Protein AF-N6X431-F1 (afdb_monomer)

Mean predicted aligned error: 5.31 Å

pLDDT: mean 86.09, std 9.42, range [54.53, 97.19]

Nearest PDB structures (foldseek):
  8r97-assembly2_I  TM=3.113E-01  e=4.557E+00  Subtercola sp.
  1qja-assembly1_A  TM=3.128E-01  e=7.964E+00  Homo sapiens
  2dg8-assembly1_D  TM=2.237E-01  e=8.343E+00  Streptomyces coelicolor A3(2)

Radius of gyration: 17.11 Å; Cα contacts (8 Å, |Δi|>4): 202; chains: 1; bounding box: 47×26×51 Å

Foldseek 3Di:
DADDLVVLLVLLQVLLVLLVVLVVLLVDDDVRLVVNLVSLVVNLVSLLSLLVNQLVCLVLLCVQPHPVQSVLSNQLSVLVCLLSVQLNVCSNVSHQDFPDVVSLVSLLSNLVSQLSNLVSVCVRQVDVVSVVSNVVSVCLNVVLNVLVVVCVVVVDPPSRVVSSVVSNVCSSVVSSCSSVVSSVVVVSSVD

Secondary structure (DSSP, 8-state):
-PPPHHHHHHHHHHHHHHHHHHHHHHHS-GGGHHHHHHHHHHHHHHHHHHHHHHHHHHHHHHTTT-THHHHHHHHHHHHTHHHHHHHHHHHHHSSPPP--HHHHHHHHHHHHHHHHHHHHHHHHH--HHHHHHHHHHHHHHHHHHHHHHHHHHTT-HHHHHHHHHHHHHHHHHHHHHHHHHHHHHHHHH--

Sequence (191 aa):
MALPPKALDRLAVLTPCTILLSTGLALAAAPLESAVMPTAGLASLCICTLLAHAWRRAPELACQRTGSDVRWVKAHIITHVVPVGFAFAHLSTGTTPAPDPAWIVGFALFFYSGRRTWLALEQAFKRPLYVIFRRGNSAMLITTTTLAVVGQLVDANAISSFVARVLSIYLIIHLALTGLAVARIDRDLGR

Structure (mmCIF, N/CA/C/O backbone):
data_AF-N6X431-F1
#
_entry.id   AF-N6X431-F1
#
loop_
_atom_site.group_PDB
_atom_site.id
_atom_site.type_symbol
_atom_site.label_atom_id
_atom_site.label_alt_id
_atom_site.label_comp_id
_atom_site.label_asym_id
_atom_site.label_entity_id
_atom_site.label_seq_id
_atom_site.pdbx_PDB_ins_code
_atom_site.Cartn_x
_atom_site.Cartn_y
_atom_site.Cartn_z
_atom_site.occupancy
_atom_site.B_iso_or_equiv
_atom_site.auth_seq_id
_atom_site.auth_comp_id
_atom_site.auth_asym_id
_atom_site.auth_atom_id
_atom_site.pdbx_PDB_model_num
ATOM 1 N N . MET A 1 1 ? 2.363 -4.707 21.868 1.00 62.38 1 MET A N 1
ATOM 2 C CA . MET A 1 1 ? 1.689 -3.438 22.208 1.00 62.38 1 MET A CA 1
ATOM 3 C C . MET A 1 1 ? 1.452 -2.636 20.929 1.00 62.38 1 MET A C 1
ATOM 5 O O . MET A 1 1 ? 2.334 -2.642 20.075 1.00 62.38 1 MET A O 1
ATOM 9 N N . ALA A 1 2 ? 0.269 -2.041 20.737 1.00 82.06 2 ALA A N 1
ATOM 10 C CA . ALA A 1 2 ? 0.027 -1.097 19.637 1.00 82.06 2 ALA A CA 1
ATOM 11 C C . ALA A 1 2 ? 0.843 0.197 19.853 1.00 82.06 2 ALA A C 1
ATOM 13 O O . ALA A 1 2 ? 1.270 0.463 20.976 1.00 82.06 2 ALA A O 1
ATOM 14 N N . LEU A 1 3 ? 1.101 0.970 18.791 1.00 85.88 3 LEU A N 1
ATOM 15 C CA . LEU A 1 3 ? 1.788 2.255 18.918 1.00 85.88 3 LEU A CA 1
ATOM 16 C C . LEU A 1 3 ? 0.917 3.229 19.725 1.00 85.88 3 LEU A C 1
ATOM 18 O O . LEU A 1 3 ? -0.296 3.250 19.516 1.00 85.88 3 LEU A O 1
ATOM 22 N N . PRO A 1 4 ? 1.508 4.057 20.603 1.00 88.94 4 PRO A N 1
ATOM 23 C CA . PRO A 1 4 ? 0.769 5.147 21.221 1.00 88.94 4 PRO A CA 1
ATOM 24 C C . PRO A 1 4 ? 0.380 6.194 20.156 1.00 88.94 4 PRO A C 1
ATOM 26 O O . PRO A 1 4 ? 1.145 6.392 19.206 1.00 88.94 4 PRO A O 1
ATOM 29 N N . PRO A 1 5 ? -0.738 6.931 20.325 1.00 86.94 5 PRO A N 1
ATOM 30 C CA . PRO A 1 5 ? -1.27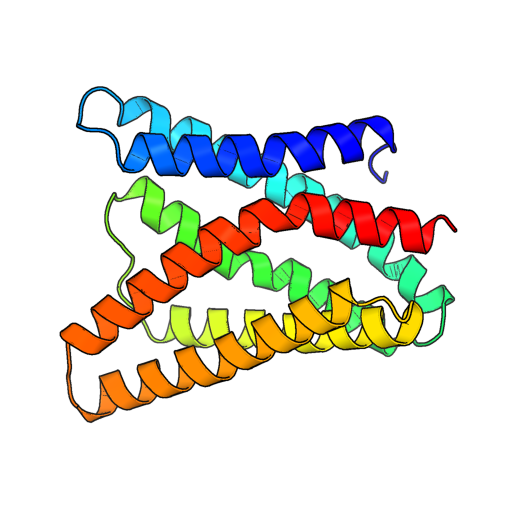5 7.833 19.296 1.00 86.94 5 PRO A CA 1
ATOM 31 C C . PRO A 1 5 ? -0.253 8.840 18.751 1.00 86.94 5 PRO A C 1
ATOM 33 O O . PRO A 1 5 ? -0.061 8.958 17.545 1.00 86.94 5 PRO A O 1
ATOM 36 N N . LYS A 1 6 ? 0.517 9.483 19.641 1.00 88.88 6 LYS A N 1
ATOM 37 C CA . LYS A 1 6 ? 1.566 10.443 19.252 1.00 88.88 6 LYS A CA 1
ATOM 38 C C . LYS A 1 6 ? 2.671 9.816 18.394 1.00 88.88 6 LYS A C 1
ATOM 40 O O . LYS A 1 6 ? 3.249 10.499 17.553 1.00 88.88 6 LYS A O 1
ATOM 45 N N . ALA A 1 7 ? 3.008 8.545 18.622 1.00 89.56 7 ALA A N 1
ATOM 46 C CA . ALA A 1 7 ? 4.006 7.848 17.814 1.00 89.56 7 ALA A CA 1
ATOM 47 C C . ALA A 1 7 ? 3.440 7.469 16.442 1.00 89.56 7 ALA A C 1
ATOM 49 O O . ALA A 1 7 ? 4.153 7.587 15.449 1.00 89.56 7 ALA A O 1
ATOM 50 N N . LEU A 1 8 ? 2.164 7.073 16.380 1.00 90.81 8 LEU A N 1
ATOM 51 C CA . LEU A 1 8 ? 1.476 6.794 15.123 1.00 90.81 8 LEU A CA 1
ATOM 52 C C . LEU A 1 8 ? 1.396 8.042 14.235 1.00 90.81 8 LEU A C 1
ATOM 54 O O . LEU A 1 8 ? 1.753 7.962 13.065 1.00 90.81 8 LEU A O 1
ATOM 58 N N . ASP A 1 9 ? 1.013 9.194 14.791 1.00 89.56 9 ASP A N 1
ATOM 59 C CA . ASP A 1 9 ? 0.930 10.450 14.035 1.00 89.56 9 ASP A CA 1
ATOM 60 C C . ASP A 1 9 ? 2.296 10.871 13.475 1.00 89.56 9 ASP A C 1
ATOM 62 O O . ASP A 1 9 ? 2.418 11.203 12.296 1.00 89.56 9 ASP A O 1
ATOM 66 N N . ARG A 1 10 ? 3.354 10.789 14.294 1.00 91.81 10 ARG A N 1
ATOM 67 C CA . ARG A 1 10 ? 4.728 11.059 13.837 1.00 91.81 10 ARG A CA 1
ATOM 68 C C . ARG A 1 10 ? 5.140 10.111 12.719 1.00 91.81 10 ARG A C 1
ATOM 70 O O . ARG A 1 10 ? 5.698 10.553 11.722 1.00 91.81 10 ARG A O 1
ATOM 77 N N . LEU A 1 11 ? 4.853 8.820 12.863 1.00 91.06 11 LEU A N 1
ATOM 78 C CA . LEU A 1 11 ? 5.211 7.815 11.867 1.00 91.06 11 LEU A CA 1
ATOM 79 C C . LEU A 1 11 ? 4.424 7.995 10.561 1.00 91.06 11 LEU A C 1
ATOM 81 O O . LEU A 1 11 ? 4.983 7.818 9.479 1.00 91.06 11 LEU A O 1
ATOM 85 N N . ALA A 1 12 ? 3.157 8.403 10.652 1.00 89.88 12 ALA A N 1
ATOM 86 C CA . ALA A 1 12 ? 2.315 8.701 9.501 1.00 89.88 12 ALA A CA 1
ATOM 87 C C . ALA A 1 12 ? 2.842 9.882 8.671 1.00 89.88 12 ALA A C 1
ATOM 89 O O . ALA A 1 12 ? 2.668 9.879 7.456 1.00 89.88 12 ALA A O 1
ATOM 90 N N . VAL A 1 13 ? 3.515 10.847 9.309 1.00 90.69 13 VAL A N 1
ATOM 91 C CA . VAL A 1 13 ? 4.195 11.969 8.639 1.00 90.69 13 VAL A CA 1
ATOM 92 C C . VAL A 1 13 ? 5.591 11.580 8.149 1.00 90.69 13 VAL A C 1
ATOM 94 O O . VAL A 1 13 ? 5.965 11.919 7.033 1.00 90.69 13 VAL A O 1
ATOM 97 N N . LEU A 1 14 ? 6.366 10.838 8.944 1.00 89.94 14 LEU A N 1
ATOM 98 C CA . LEU A 1 14 ? 7.731 10.445 8.576 1.00 89.94 14 LEU A CA 1
ATOM 99 C C . LEU A 1 14 ? 7.772 9.504 7.367 1.00 89.94 14 LEU A C 1
ATOM 101 O O . LEU A 1 14 ? 8.687 9.601 6.557 1.00 89.94 14 LEU A O 1
ATOM 105 N N . THR A 1 15 ? 6.785 8.619 7.228 1.00 89.94 15 THR A N 1
ATOM 106 C CA . THR A 1 15 ? 6.727 7.629 6.140 1.00 89.94 15 THR A CA 1
ATOM 107 C C . THR A 1 15 ? 6.746 8.262 4.740 1.00 89.94 15 THR A C 1
ATOM 109 O O . THR A 1 15 ? 7.624 7.912 3.953 1.00 89.94 15 THR A O 1
ATOM 112 N N . PRO A 1 16 ? 5.857 9.211 4.384 1.00 89.88 16 PRO A N 1
ATOM 113 C CA . PRO A 1 16 ? 5.941 9.873 3.084 1.00 89.88 16 PRO A CA 1
ATOM 114 C C . PRO A 1 16 ? 7.241 10.672 2.915 1.00 89.88 16 PRO A C 1
ATOM 116 O O . PRO A 1 16 ? 7.797 10.672 1.821 1.00 89.88 16 PRO A O 1
ATOM 119 N N . CYS A 1 17 ? 7.776 11.298 3.972 1.00 89.88 17 CYS A N 1
ATOM 120 C CA . CYS A 1 17 ? 9.045 12.027 3.889 1.00 89.88 17 CYS A CA 1
ATOM 121 C C . CYS A 1 17 ? 10.219 11.113 3.514 1.00 89.88 17 CYS A C 1
ATOM 123 O O . CYS A 1 17 ? 11.009 11.466 2.644 1.00 89.88 17 CYS A O 1
ATOM 125 N N . THR A 1 18 ? 10.331 9.936 4.135 1.00 89.50 18 THR A N 1
ATOM 126 C CA . THR A 1 18 ? 11.427 8.996 3.859 1.00 89.50 18 THR A CA 1
ATOM 127 C C . THR A 1 18 ? 11.303 8.358 2.477 1.00 89.50 18 THR A C 1
ATOM 129 O O . THR A 1 18 ? 12.314 8.187 1.799 1.00 89.50 18 THR A O 1
ATOM 132 N N . ILE A 1 19 ? 10.079 8.090 2.011 1.00 88.19 19 ILE A N 1
ATOM 133 C CA . ILE A 1 19 ? 9.813 7.574 0.658 1.00 88.19 19 ILE A CA 1
ATOM 134 C C . ILE A 1 19 ? 10.168 8.608 -0.410 1.00 88.19 19 ILE A C 1
ATOM 136 O O . ILE A 1 19 ? 10.869 8.285 -1.369 1.00 88.19 19 ILE A O 1
ATOM 140 N N . LEU A 1 20 ? 9.707 9.852 -0.247 1.00 88.94 20 LEU A N 1
ATOM 141 C CA . LEU A 1 20 ? 9.992 10.930 -1.195 1.00 88.94 20 LEU A CA 1
ATOM 142 C C . LEU A 1 20 ? 11.480 11.278 -1.213 1.00 88.94 20 LEU A C 1
ATOM 144 O O . LEU A 1 20 ? 12.033 11.484 -2.288 1.00 88.94 20 LEU A O 1
ATOM 148 N N . LEU A 1 21 ? 12.137 11.281 -0.049 1.00 87.50 21 LEU A N 1
ATOM 149 C CA . LEU A 1 21 ? 13.580 11.485 0.045 1.00 87.50 21 LEU A CA 1
ATOM 150 C C . LEU A 1 21 ? 14.344 10.375 -0.682 1.00 87.50 21 LEU A C 1
ATOM 152 O O . LEU A 1 21 ? 15.186 10.676 -1.515 1.00 87.50 21 LEU A O 1
ATOM 156 N N . SER A 1 22 ? 14.029 9.105 -0.417 1.00 84.81 22 SER A N 1
ATOM 157 C CA . SER A 1 22 ? 14.707 7.975 -1.064 1.00 84.81 22 SER A CA 1
ATOM 158 C C . SER A 1 22 ? 14.509 7.978 -2.582 1.00 84.81 22 SER A C 1
ATOM 160 O O . SER A 1 22 ? 15.468 7.826 -3.334 1.00 84.81 22 SER A O 1
ATOM 162 N N . THR A 1 23 ? 13.284 8.256 -3.036 1.00 83.50 23 THR A N 1
ATOM 163 C CA . THR A 1 23 ? 12.966 8.385 -4.465 1.00 83.50 23 THR A CA 1
ATOM 164 C C . THR A 1 23 ? 13.711 9.563 -5.097 1.00 83.50 23 THR A C 1
ATOM 166 O O . THR A 1 23 ? 14.282 9.425 -6.173 1.00 83.50 23 THR A O 1
ATOM 169 N N . GLY A 1 24 ? 13.735 10.722 -4.433 1.00 83.81 24 GLY A N 1
ATOM 170 C CA . GLY A 1 24 ? 14.431 11.913 -4.919 1.00 83.81 24 GLY A CA 1
ATOM 171 C C . GLY A 1 24 ? 15.945 11.719 -5.003 1.00 83.81 24 GLY A C 1
ATOM 172 O O . GLY A 1 24 ? 16.551 12.138 -5.982 1.00 83.81 24 GLY A O 1
ATOM 173 N N . LEU A 1 25 ? 16.542 11.03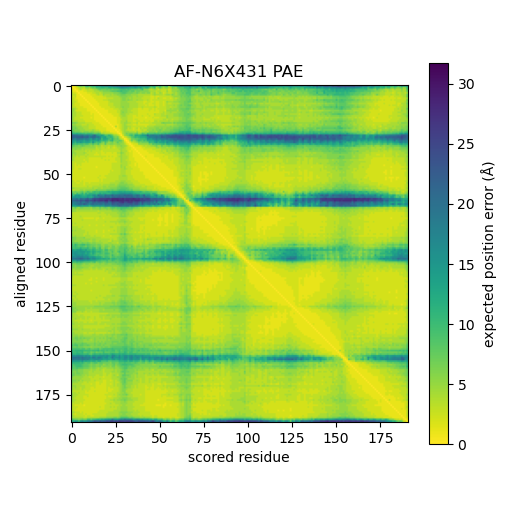4 -4.024 1.00 83.31 25 LEU A N 1
ATOM 174 C CA . LEU A 1 25 ? 17.961 10.674 -4.042 1.00 83.31 25 LEU A CA 1
ATOM 175 C C . LEU A 1 25 ? 18.284 9.686 -5.166 1.00 83.31 25 LEU A C 1
ATOM 177 O O . LEU A 1 25 ? 19.295 9.862 -5.830 1.00 83.31 25 LEU A 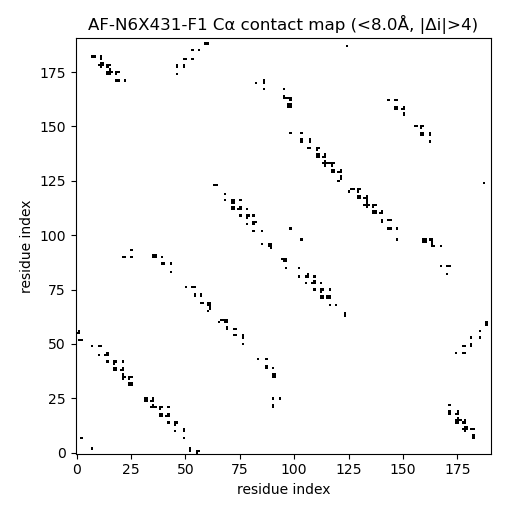O 1
ATOM 181 N N . ALA A 1 26 ? 17.418 8.700 -5.419 1.00 79.12 26 ALA A N 1
ATOM 182 C CA . ALA A 1 26 ? 17.593 7.749 -6.519 1.00 79.12 26 ALA A CA 1
ATOM 183 C C . ALA A 1 26 ? 17.469 8.402 -7.910 1.00 79.12 26 ALA A C 1
ATOM 185 O O . ALA A 1 26 ? 17.997 7.880 -8.887 1.00 79.12 26 ALA A O 1
ATOM 186 N N . LEU A 1 27 ? 16.767 9.536 -8.007 1.00 79.19 27 LEU A N 1
ATOM 187 C CA . LEU A 1 27 ? 16.664 10.340 -9.230 1.00 79.19 27 LEU A CA 1
ATOM 188 C C . LEU A 1 27 ? 17.788 11.380 -9.361 1.00 79.19 27 LEU A C 1
ATOM 190 O O . LEU A 1 27 ? 18.005 11.907 -10.453 1.00 79.19 27 LEU A O 1
ATOM 194 N N . ALA A 1 28 ? 18.474 11.711 -8.266 1.00 75.38 28 ALA A N 1
ATOM 195 C CA . ALA A 1 28 ? 19.601 12.630 -8.272 1.00 75.38 28 ALA A CA 1
ATOM 196 C C . ALA A 1 28 ? 20.863 11.921 -8.791 1.00 75.38 28 ALA A C 1
ATOM 198 O O . ALA A 1 28 ? 21.046 10.725 -8.592 1.00 75.38 28 ALA A O 1
ATOM 199 N N . ALA A 1 29 ? 21.737 12.660 -9.479 1.00 62.62 29 ALA A N 1
ATOM 200 C CA . ALA A 1 29 ? 22.959 12.112 -10.067 1.00 62.62 29 ALA A CA 1
ATOM 201 C C . ALA A 1 29 ? 23.899 11.449 -9.028 1.00 62.62 29 ALA A C 1
ATOM 203 O O . ALA A 1 29 ? 23.782 11.666 -7.819 1.00 62.62 29 ALA A O 1
ATOM 204 N N . ALA A 1 30 ? 24.903 10.728 -9.547 1.00 60.38 30 ALA A N 1
ATOM 205 C CA . ALA A 1 30 ? 25.886 9.879 -8.858 1.00 60.38 30 ALA A CA 1
ATOM 206 C C . ALA A 1 30 ? 26.410 10.292 -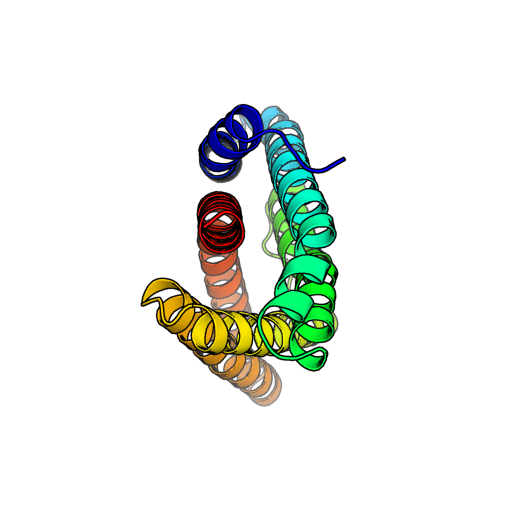7.457 1.00 60.38 30 ALA A C 1
ATOM 208 O O . ALA A 1 30 ? 26.621 9.390 -6.645 1.00 60.38 30 ALA A O 1
ATOM 209 N N . PRO A 1 31 ? 26.639 11.575 -7.085 1.00 61.78 31 PRO A N 1
ATOM 210 C CA . PRO A 1 31 ? 27.193 11.898 -5.761 1.00 61.78 31 PRO A CA 1
ATOM 211 C C . PRO A 1 31 ? 26.356 11.449 -4.549 1.00 61.78 31 PRO A C 1
ATOM 213 O O . PRO A 1 31 ? 26.861 11.501 -3.429 1.00 61.78 31 PRO A O 1
ATOM 216 N N . LEU A 1 32 ? 25.100 11.028 -4.735 1.00 68.19 32 LEU A N 1
ATOM 217 C CA . LEU A 1 32 ? 24.177 10.698 -3.643 1.00 68.19 32 LEU A CA 1
ATOM 218 C C . LEU A 1 32 ? 23.750 9.220 -3.589 1.00 68.19 32 LEU A C 1
ATOM 220 O O . LEU A 1 32 ? 22.932 8.860 -2.740 1.00 68.19 32 LEU A O 1
ATOM 224 N N . GLU A 1 33 ? 24.327 8.347 -4.423 1.00 69.06 33 GLU A N 1
ATOM 225 C CA . GLU A 1 33 ? 23.978 6.914 -4.474 1.00 69.06 33 GLU A CA 1
ATOM 226 C C . GLU A 1 33 ? 24.138 6.210 -3.116 1.00 69.06 33 GLU A C 1
ATOM 228 O O . GLU A 1 33 ? 23.303 5.394 -2.720 1.00 69.06 33 GLU A O 1
ATOM 233 N N . SER A 1 34 ? 25.156 6.592 -2.337 1.00 78.19 34 SER A N 1
ATOM 234 C CA . SER A 1 34 ? 25.419 6.027 -1.006 1.00 78.19 34 SER A CA 1
ATOM 235 C C . SER A 1 34 ? 24.309 6.312 0.017 1.00 78.19 34 SER A C 1
ATOM 237 O O . SER A 1 34 ? 24.172 5.575 0.996 1.00 78.19 34 SER A O 1
ATOM 239 N N . ALA A 1 35 ? 23.479 7.337 -0.209 1.00 81.56 35 ALA A N 1
ATOM 240 C CA . ALA A 1 35 ? 22.370 7.715 0.666 1.00 81.56 35 ALA A CA 1
ATOM 241 C C . ALA A 1 35 ? 21.030 7.046 0.288 1.00 81.56 35 ALA A C 1
ATOM 243 O O . ALA A 1 35 ? 20.094 7.045 1.098 1.00 81.56 35 ALA A O 1
ATOM 244 N N . VAL A 1 36 ? 20.923 6.431 -0.896 1.00 81.56 36 VAL A N 1
ATOM 245 C CA . VAL A 1 36 ? 19.685 5.783 -1.370 1.00 81.56 36 VAL A CA 1
ATOM 246 C C . VAL A 1 36 ? 19.337 4.565 -0.513 1.00 81.56 36 VAL A C 1
ATOM 248 O O . VAL A 1 36 ? 18.216 4.455 -0.017 1.00 81.56 36 VAL A O 1
ATOM 251 N N . MET A 1 37 ? 20.305 3.681 -0.261 1.00 83.94 37 MET A N 1
ATOM 252 C CA . MET A 1 37 ? 20.075 2.449 0.505 1.00 83.94 37 MET A CA 1
ATOM 253 C C . MET A 1 37 ? 19.680 2.697 1.971 1.00 83.94 37 MET A C 1
ATOM 255 O O . MET A 1 37 ? 18.688 2.114 2.421 1.00 83.94 37 MET A O 1
ATOM 259 N N . PRO A 1 38 ? 20.362 3.579 2.729 1.00 87.19 38 PRO A N 1
ATOM 260 C CA . PRO A 1 38 ? 19.939 3.923 4.086 1.00 87.19 38 PRO A CA 1
ATOM 261 C C . PRO A 1 38 ? 18.531 4.527 4.146 1.00 87.19 38 PRO A C 1
ATOM 263 O O . PRO A 1 38 ? 17.744 4.177 5.027 1.00 87.19 38 PRO A O 1
ATOM 266 N N . THR A 1 39 ? 18.181 5.410 3.203 1.00 87.19 39 THR A N 1
ATOM 267 C CA . THR A 1 39 ? 16.857 6.056 3.182 1.00 87.19 39 THR A CA 1
ATOM 268 C C . THR A 1 39 ? 15.746 5.090 2.772 1.00 87.19 39 THR A C 1
ATOM 270 O O . THR A 1 39 ? 14.679 5.105 3.388 1.00 87.19 39 THR A O 1
ATOM 273 N N . ALA A 1 40 ? 16.008 4.184 1.825 1.00 85.19 40 ALA A N 1
ATOM 274 C CA . ALA A 1 40 ? 15.100 3.096 1.456 1.00 85.19 40 ALA A CA 1
ATOM 275 C C . ALA A 1 40 ? 14.882 2.112 2.620 1.00 85.19 40 ALA A C 1
ATOM 277 O O . ALA A 1 40 ? 13.754 1.683 2.886 1.00 85.19 40 ALA A O 1
ATOM 278 N N . GLY A 1 41 ? 15.950 1.787 3.358 1.00 87.56 41 GLY A N 1
ATOM 279 C CA . GLY A 1 41 ? 15.886 0.972 4.571 1.00 87.56 41 GLY A CA 1
ATOM 280 C C . GLY A 1 41 ? 15.040 1.626 5.665 1.00 87.56 41 GLY A C 1
ATOM 281 O O . GLY A 1 41 ? 14.175 0.975 6.253 1.00 87.56 41 GLY A O 1
ATOM 282 N N . LEU A 1 42 ? 15.213 2.933 5.886 1.00 89.62 42 LEU A N 1
ATOM 283 C CA . LEU A 1 42 ? 14.405 3.694 6.840 1.00 89.62 42 LEU A CA 1
ATOM 284 C C . LEU A 1 42 ? 12.926 3.754 6.424 1.00 89.62 42 LEU A C 1
ATOM 286 O O . LEU A 1 42 ? 12.051 3.525 7.259 1.00 89.62 42 LEU A O 1
ATOM 290 N N . ALA A 1 43 ? 12.635 4.001 5.143 1.00 89.94 43 ALA A N 1
ATOM 291 C CA . ALA A 1 43 ? 11.272 3.961 4.612 1.00 89.94 43 ALA A CA 1
ATOM 292 C C . ALA A 1 43 ? 10.623 2.586 4.838 1.00 89.94 43 ALA A C 1
ATOM 294 O O . ALA A 1 43 ? 9.504 2.499 5.350 1.00 89.94 43 ALA A O 1
ATOM 295 N N . SER A 1 44 ? 11.359 1.509 4.547 1.00 89.94 44 SER A N 1
ATOM 296 C CA . SER A 1 44 ? 10.914 0.129 4.771 1.00 89.94 44 SER A CA 1
ATOM 297 C C . SER A 1 44 ? 10.624 -0.139 6.249 1.00 89.94 44 SER A C 1
ATOM 299 O O . SER A 1 44 ? 9.583 -0.704 6.579 1.00 89.94 44 SER A O 1
ATOM 301 N N . LEU A 1 45 ? 11.486 0.326 7.159 1.00 91.31 45 LEU A N 1
ATOM 302 C CA . LEU A 1 45 ? 11.272 0.204 8.602 1.00 91.31 45 LEU A CA 1
ATOM 303 C C . LEU A 1 45 ? 10.012 0.954 9.059 1.00 91.31 45 LEU A C 1
ATOM 305 O O . LEU A 1 45 ? 9.228 0.415 9.848 1.00 91.31 45 LEU A O 1
ATOM 309 N N . CYS A 1 46 ? 9.784 2.169 8.549 1.00 92.38 46 CYS A N 1
ATOM 310 C CA . CYS A 1 46 ? 8.573 2.936 8.837 1.00 92.38 46 CYS A CA 1
ATOM 311 C C . CYS A 1 46 ? 7.311 2.185 8.387 1.00 92.38 46 CYS A C 1
ATOM 313 O O . CYS A 1 46 ? 6.384 2.011 9.183 1.00 92.38 46 CYS A O 1
ATOM 315 N N . ILE A 1 47 ? 7.304 1.672 7.152 1.00 93.06 47 ILE A N 1
ATOM 316 C CA . ILE A 1 47 ? 6.192 0.893 6.593 1.00 93.06 47 ILE A CA 1
ATOM 317 C C . ILE A 1 47 ? 5.954 -0.375 7.420 1.00 93.06 47 ILE A C 1
ATOM 319 O O . ILE A 1 47 ? 4.834 -0.607 7.872 1.00 93.06 47 ILE A O 1
ATOM 323 N N . CYS A 1 48 ? 6.990 -1.170 7.695 1.00 93.25 48 CYS A N 1
ATOM 324 C CA . CYS A 1 48 ? 6.876 -2.389 8.500 1.00 93.25 48 CYS A CA 1
ATOM 325 C C . CYS A 1 48 ? 6.325 -2.104 9.903 1.00 93.25 48 CYS A C 1
ATOM 327 O O . CYS A 1 48 ? 5.501 -2.861 10.416 1.00 93.25 48 CYS A O 1
ATOM 329 N N . THR A 1 49 ? 6.720 -0.985 10.511 1.00 94.75 49 THR A N 1
ATOM 330 C CA . THR A 1 49 ? 6.222 -0.572 11.829 1.00 94.75 49 THR A CA 1
ATOM 331 C C . THR A 1 49 ? 4.736 -0.197 11.782 1.00 94.75 49 THR A C 1
ATOM 333 O O . THR A 1 49 ? 3.969 -0.623 12.654 1.00 94.75 49 THR A O 1
ATOM 336 N N . LEU A 1 50 ? 4.301 0.534 10.747 1.00 94.94 50 LEU A N 1
ATOM 337 C CA . LEU A 1 50 ? 2.888 0.849 10.501 1.00 94.94 50 LEU A CA 1
ATOM 338 C C . LEU A 1 50 ? 2.057 -0.414 10.255 1.00 94.94 50 LEU A C 1
ATOM 340 O O . LEU A 1 50 ? 0.990 -0.576 10.846 1.00 94.94 50 LEU A O 1
ATOM 344 N N . LEU A 1 51 ? 2.558 -1.336 9.435 1.00 95.12 51 LEU A N 1
ATOM 345 C CA . LEU A 1 51 ? 1.894 -2.602 9.128 1.00 95.12 51 LEU A CA 1
ATOM 346 C C . LEU A 1 51 ? 1.792 -3.508 10.358 1.00 95.12 51 LEU A C 1
ATOM 348 O O . LEU A 1 51 ? 0.734 -4.080 10.613 1.00 95.12 51 LEU A O 1
ATOM 352 N N . ALA A 1 52 ? 2.842 -3.588 11.179 1.00 94.56 52 ALA A N 1
ATOM 353 C CA . ALA A 1 52 ? 2.810 -4.316 12.446 1.00 94.56 52 ALA A CA 1
ATOM 354 C C . ALA A 1 52 ? 1.814 -3.697 13.438 1.00 94.56 52 ALA A C 1
ATOM 356 O O . ALA A 1 52 ? 1.164 -4.404 14.213 1.00 94.56 52 ALA A O 1
ATOM 357 N N . HIS A 1 53 ? 1.673 -2.370 13.443 1.00 94.25 53 HIS A N 1
ATOM 358 C CA . HIS A 1 53 ? 0.618 -1.706 14.201 1.00 94.25 53 HIS A CA 1
ATOM 359 C C . HIS A 1 53 ? -0.775 -2.066 13.662 1.00 94.25 53 HIS A C 1
ATOM 361 O O . HIS A 1 53 ? -1.589 -2.566 14.437 1.00 94.25 53 HIS A O 1
ATOM 367 N N . ALA A 1 54 ? -1.018 -1.922 12.357 1.00 93.44 54 ALA A N 1
ATOM 368 C CA . ALA A 1 54 ? -2.288 -2.276 11.723 1.00 93.44 54 ALA A CA 1
ATOM 369 C C . ALA A 1 54 ? -2.670 -3.748 11.960 1.00 93.44 54 ALA A C 1
ATOM 371 O O . ALA A 1 54 ? -3.814 -4.049 12.289 1.00 93.44 54 ALA A O 1
ATOM 372 N N . TRP A 1 55 ? -1.702 -4.668 11.894 1.00 94.50 55 TRP A N 1
ATOM 373 C CA . TRP A 1 55 ? -1.899 -6.092 12.181 1.00 94.50 55 TRP A CA 1
ATOM 374 C C . TRP A 1 55 ? -2.434 -6.332 13.591 1.00 94.50 55 TRP A C 1
ATOM 376 O O . TRP A 1 55 ? -3.332 -7.149 13.793 1.00 94.50 55 TRP A O 1
ATOM 386 N N . ARG A 1 56 ? -1.882 -5.612 14.574 1.00 92.81 56 ARG A N 1
ATOM 387 C CA . ARG A 1 56 ? -2.293 -5.717 15.979 1.00 92.81 56 ARG A CA 1
ATOM 388 C C . ARG A 1 56 ? -3.687 -5.145 16.222 1.00 92.81 56 ARG A C 1
ATOM 390 O O . ARG A 1 56 ? -4.375 -5.662 17.089 1.00 92.81 56 ARG A O 1
ATOM 397 N N . ARG A 1 57 ? -4.094 -4.130 15.452 1.00 90.44 57 ARG A N 1
ATOM 398 C CA . ARG A 1 57 ? -5.430 -3.511 15.514 1.00 90.44 57 ARG A CA 1
ATOM 399 C C . ARG A 1 57 ? -6.478 -4.277 14.701 1.00 90.44 57 ARG A C 1
ATOM 401 O O . ARG A 1 57 ? -7.665 -4.163 14.973 1.00 90.44 57 ARG A O 1
ATOM 408 N N . ALA A 1 58 ? -6.059 -5.103 13.739 1.00 90.06 58 ALA A N 1
ATOM 409 C CA . ALA A 1 58 ? -6.964 -5.845 12.862 1.00 90.06 58 ALA A CA 1
ATOM 410 C C . ALA A 1 58 ? -8.053 -6.664 13.592 1.00 90.06 58 ALA A C 1
ATOM 412 O O . ALA A 1 58 ? -9.178 -6.663 13.102 1.00 90.06 58 ALA A O 1
ATOM 413 N N . PRO A 1 59 ? -7.805 -7.338 14.738 1.00 88.38 59 PRO A N 1
ATOM 414 C CA . PRO A 1 59 ? -8.857 -8.052 15.469 1.00 88.38 59 PRO A CA 1
ATOM 415 C C . PRO A 1 59 ? -10.013 -7.162 15.942 1.00 88.38 59 PRO A C 1
ATOM 417 O O . PRO A 1 59 ? -11.139 -7.636 16.032 1.00 88.38 59 PRO A O 1
ATOM 420 N N . GLU A 1 60 ? -9.770 -5.878 16.195 1.00 87.06 60 GLU A N 1
ATOM 421 C CA . GLU A 1 60 ? -10.800 -4.947 16.675 1.00 87.06 60 GLU A CA 1
ATOM 422 C C . GLU A 1 60 ? -11.846 -4.640 15.597 1.00 87.06 60 GLU A C 1
ATOM 424 O O . GLU A 1 60 ? -12.992 -4.336 15.915 1.00 87.06 60 GLU A O 1
ATOM 429 N N . LEU A 1 61 ? -11.497 -4.834 14.319 1.00 79.69 61 LEU A N 1
ATOM 430 C CA . LEU A 1 61 ? -12.452 -4.784 13.210 1.00 79.69 61 LEU A CA 1
ATOM 431 C C . LEU A 1 61 ? -13.493 -5.913 13.293 1.00 79.69 61 LEU A C 1
ATOM 433 O O . LEU A 1 61 ? -14.649 -5.695 12.933 1.00 79.69 61 LEU A O 1
ATOM 437 N N . ALA A 1 62 ? -13.128 -7.105 13.792 1.00 74.56 62 ALA A N 1
ATOM 438 C CA . ALA A 1 62 ? -14.090 -8.205 13.951 1.00 74.56 62 ALA A CA 1
ATOM 439 C C . ALA A 1 62 ? -15.163 -7.876 14.993 1.00 74.56 62 ALA A C 1
ATOM 441 O O . ALA A 1 62 ? -16.322 -8.238 14.796 1.00 74.56 62 ALA A O 1
ATOM 442 N N . CYS A 1 63 ? -14.797 -7.160 16.061 1.00 61.75 63 CYS A N 1
ATOM 443 C CA . CYS A 1 63 ? -15.744 -6.712 17.082 1.00 61.75 63 CYS A CA 1
ATOM 444 C C . CYS A 1 63 ? -16.807 -5.757 16.516 1.00 61.75 63 CYS A C 1
ATOM 446 O O . CYS A 1 63 ? -17.855 -5.585 17.133 1.00 61.75 63 CYS A O 1
ATOM 448 N N . GLN A 1 64 ? -16.561 -5.154 15.347 1.00 68.56 64 GLN A N 1
ATOM 449 C CA . GLN A 1 64 ? -17.415 -4.115 14.788 1.00 68.56 64 GLN A CA 1
ATOM 450 C C . GLN A 1 64 ? -18.435 -4.560 13.734 1.00 68.56 64 GLN A C 1
ATOM 452 O O . GLN A 1 64 ? -19.296 -3.729 13.461 1.00 68.56 64 GLN A O 1
ATOM 457 N N . ARG A 1 65 ? -18.412 -5.797 13.179 1.00 59.34 65 ARG A N 1
ATOM 458 C CA . ARG A 1 65 ? -19.616 -6.489 12.623 1.00 59.34 65 ARG A CA 1
ATOM 459 C C . ARG A 1 65 ? -19.411 -7.815 11.867 1.00 59.34 65 ARG A C 1
ATOM 461 O O . ARG A 1 65 ? -20.398 -8.539 11.799 1.00 59.34 65 ARG A O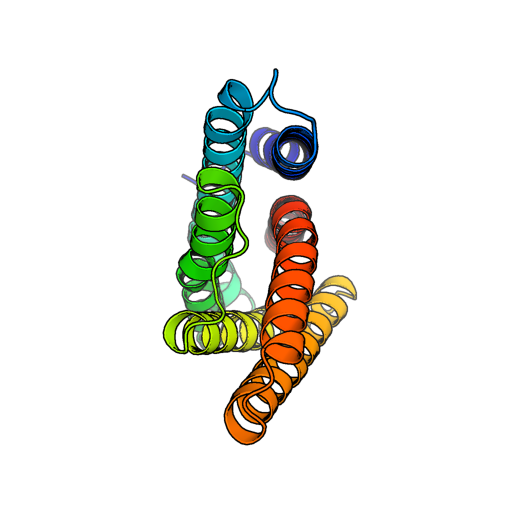 1
ATOM 468 N N . THR A 1 66 ? -18.242 -8.210 11.332 1.00 55.72 66 THR A N 1
ATOM 469 C CA . THR A 1 66 ? -18.084 -9.578 10.763 1.00 55.72 66 THR A CA 1
ATOM 470 C C . THR A 1 66 ? -16.654 -10.151 10.839 1.00 55.72 66 THR A C 1
ATOM 472 O O . THR A 1 66 ? -15.661 -9.479 10.570 1.00 55.72 66 THR A O 1
ATOM 475 N N . GLY A 1 67 ? -16.515 -11.438 11.189 1.00 57.50 67 GLY A N 1
ATOM 476 C CA . GLY A 1 67 ? -15.211 -12.111 11.329 1.00 57.50 67 GLY A CA 1
ATOM 477 C C . GLY A 1 67 ? -14.466 -12.392 10.011 1.00 57.50 67 GLY A C 1
ATOM 478 O O . GLY A 1 67 ? -13.251 -12.609 10.030 1.00 57.50 67 GLY A O 1
ATOM 479 N N . SER A 1 68 ? -15.151 -12.372 8.858 1.00 59.22 68 SER A N 1
ATOM 480 C CA . SER A 1 68 ? -14.524 -12.534 7.532 1.00 59.22 68 SER A CA 1
ATOM 481 C C . SER A 1 68 ? -13.602 -11.372 7.158 1.00 59.22 68 SER A C 1
ATOM 483 O O . SER A 1 68 ? -12.670 -11.555 6.373 1.00 59.22 68 SER A O 1
ATOM 485 N N . ASP A 1 69 ? -13.823 -10.203 7.753 1.00 75.19 69 ASP A N 1
ATOM 486 C CA . ASP A 1 69 ? -13.153 -8.954 7.395 1.00 75.19 69 ASP A CA 1
ATOM 487 C C . ASP A 1 69 ? -11.695 -8.922 7.869 1.00 75.19 69 ASP A C 1
ATOM 489 O O . ASP A 1 69 ? -10.801 -8.472 7.148 1.00 75.19 69 ASP A O 1
ATOM 493 N N . VAL A 1 70 ? -11.412 -9.517 9.031 1.00 87.44 70 VAL A N 1
ATOM 494 C CA . VAL A 1 70 ? -10.058 -9.559 9.613 1.00 87.44 70 VAL A CA 1
ATOM 495 C C . VAL A 1 70 ? -9.104 -10.414 8.787 1.00 87.44 70 VAL A C 1
ATOM 497 O O . VAL A 1 70 ? -7.922 -10.083 8.670 1.00 87.44 70 VAL A O 1
ATOM 500 N N . ARG A 1 71 ? -9.596 -11.509 8.191 1.00 90.38 71 ARG A N 1
ATOM 501 C CA . ARG A 1 71 ? -8.766 -12.383 7.346 1.00 90.38 71 ARG A CA 1
ATOM 502 C C . ARG A 1 71 ? -8.247 -11.627 6.127 1.00 90.38 71 ARG A C 1
ATOM 504 O O . ARG A 1 71 ? -7.063 -11.731 5.822 1.00 90.38 71 ARG A O 1
ATOM 511 N N . TRP A 1 72 ? -9.100 -10.832 5.478 1.00 92.06 72 TRP A N 1
ATOM 512 C CA . TRP A 1 72 ? -8.701 -10.027 4.323 1.00 92.06 7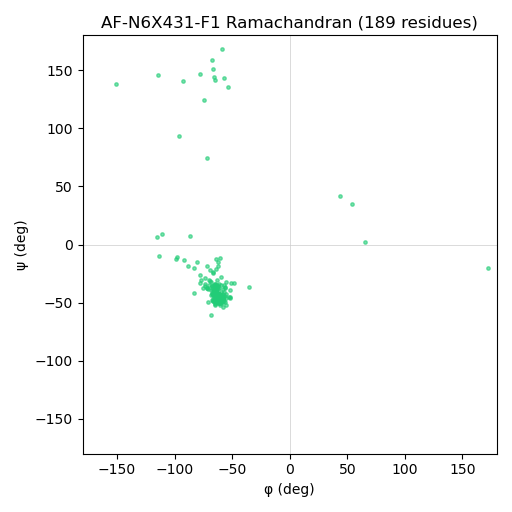2 TRP A CA 1
ATOM 513 C C . TRP A 1 72 ? -7.710 -8.928 4.696 1.00 92.06 72 TRP A C 1
ATOM 515 O O . TRP A 1 72 ? -6.702 -8.794 4.009 1.00 92.06 72 TRP A O 1
ATOM 525 N N . VAL A 1 73 ? -7.933 -8.228 5.814 1.00 92.19 73 VAL A N 1
ATOM 526 C CA . VAL A 1 73 ? -7.001 -7.207 6.327 1.00 92.19 73 VAL A CA 1
ATOM 527 C C . VAL A 1 73 ? -5.617 -7.811 6.571 1.00 92.19 73 VAL A C 1
ATOM 529 O O . VAL A 1 73 ? -4.611 -7.284 6.101 1.00 92.19 73 VAL A O 1
ATOM 532 N N . LYS A 1 74 ? -5.553 -8.953 7.266 1.00 94.00 74 LYS A N 1
ATOM 533 C CA . LYS A 1 74 ? -4.292 -9.653 7.544 1.00 94.00 74 LYS A CA 1
ATOM 534 C C . LYS A 1 74 ? -3.613 -10.153 6.273 1.00 94.00 74 LYS A C 1
ATOM 536 O O . LYS A 1 74 ? -2.410 -9.962 6.124 1.00 94.00 74 LYS A O 1
ATOM 541 N N . ALA A 1 75 ? -4.373 -10.748 5.352 1.00 95.38 75 ALA A N 1
ATOM 542 C CA . ALA A 1 75 ? -3.849 -11.167 4.056 1.00 95.38 75 ALA A CA 1
ATOM 543 C C . ALA A 1 75 ? -3.255 -9.975 3.296 1.00 95.38 75 ALA A C 1
ATOM 545 O O . ALA A 1 75 ? -2.133 -10.063 2.807 1.00 95.38 75 ALA A O 1
ATOM 546 N N . HIS A 1 76 ? -3.953 -8.838 3.272 1.00 96.19 76 HIS A N 1
ATOM 547 C CA . HIS A 1 76 ? -3.458 -7.643 2.604 1.00 96.19 76 HIS A CA 1
ATOM 548 C C . HIS A 1 76 ? -2.174 -7.115 3.244 1.00 96.19 76 HIS A C 1
ATOM 550 O O . HIS A 1 76 ? -1.207 -6.845 2.534 1.00 96.19 76 HIS A O 1
ATOM 556 N N . ILE A 1 77 ? -2.110 -7.047 4.578 1.00 96.00 77 ILE A N 1
ATOM 557 C CA . ILE A 1 77 ? -0.885 -6.680 5.302 1.00 96.00 77 ILE A CA 1
ATOM 558 C C . ILE A 1 77 ? 0.282 -7.594 4.908 1.00 96.00 77 ILE A C 1
ATOM 560 O O . ILE A 1 77 ? 1.354 -7.089 4.599 1.00 96.00 77 ILE A O 1
ATOM 564 N N . ILE A 1 78 ? 0.076 -8.914 4.844 1.00 96.62 78 ILE A N 1
ATOM 565 C CA . ILE A 1 78 ? 1.119 -9.860 4.410 1.00 96.62 78 ILE A CA 1
ATOM 566 C C . ILE A 1 78 ? 1.549 -9.567 2.972 1.00 96.62 78 ILE A C 1
ATOM 568 O O . ILE A 1 78 ? 2.740 -9.471 2.690 1.00 96.62 78 ILE A O 1
ATOM 572 N N . THR A 1 79 ? 0.593 -9.359 2.063 1.00 96.69 79 THR A N 1
ATOM 573 C CA . THR A 1 79 ? 0.911 -9.090 0.655 1.00 96.69 79 THR A CA 1
ATOM 574 C C . THR A 1 79 ? 1.670 -7.782 0.432 1.00 96.69 79 THR A C 1
ATOM 576 O O . THR A 1 79 ? 2.225 -7.627 -0.649 1.00 96.69 79 THR A O 1
ATOM 579 N N . HIS A 1 80 ? 1.778 -6.878 1.421 1.00 95.62 80 HIS A N 1
ATOM 580 C CA . HIS A 1 80 ? 2.656 -5.702 1.319 1.00 95.62 80 HIS A CA 1
ATOM 581 C C . HIS A 1 80 ? 4.141 -6.070 1.182 1.00 95.62 80 HIS A C 1
ATOM 583 O O . HIS A 1 80 ? 4.929 -5.230 0.752 1.00 95.62 80 HIS A O 1
ATOM 589 N N . VAL A 1 81 ? 4.531 -7.317 1.466 1.00 93.94 81 VAL A N 1
ATOM 590 C CA . VAL A 1 81 ? 5.876 -7.812 1.141 1.00 93.94 81 VAL A CA 1
ATOM 591 C C . VAL A 1 81 ? 6.209 -7.635 -0.346 1.00 93.94 81 VAL A C 1
ATOM 593 O O . VAL A 1 81 ? 7.353 -7.343 -0.676 1.00 93.94 81 VAL A O 1
ATOM 596 N N . VAL A 1 82 ? 5.214 -7.729 -1.238 1.00 93.06 82 VAL A N 1
ATOM 597 C CA . VAL A 1 82 ? 5.390 -7.560 -2.687 1.00 93.06 82 VAL A CA 1
ATOM 598 C C . VAL A 1 82 ? 5.735 -6.110 -3.054 1.00 93.06 82 VAL A C 1
ATOM 600 O O . VAL A 1 82 ? 6.819 -5.897 -3.590 1.00 93.06 82 VAL A O 1
ATOM 603 N N . PRO A 1 83 ? 4.896 -5.091 -2.765 1.00 91.62 83 PRO A N 1
ATOM 604 C CA . PRO A 1 83 ? 5.223 -3.705 -3.078 1.00 91.62 83 PRO A CA 1
ATOM 605 C C . PRO A 1 83 ? 6.476 -3.207 -2.351 1.00 91.62 83 PRO A C 1
ATOM 607 O O . PRO A 1 83 ? 7.253 -2.470 -2.949 1.00 91.62 83 PRO A O 1
ATOM 610 N N . VAL A 1 84 ? 6.704 -3.618 -1.096 1.00 90.88 84 VAL A N 1
ATOM 611 C CA . VAL A 1 84 ? 7.920 -3.246 -0.353 1.00 90.88 84 VAL A CA 1
ATOM 612 C C . VAL A 1 84 ? 9.156 -3.885 -0.983 1.00 90.88 84 VAL A C 1
ATOM 614 O O . VAL A 1 84 ? 10.135 -3.188 -1.228 1.00 90.88 84 VAL A O 1
ATOM 617 N N . GLY A 1 85 ? 9.106 -5.182 -1.299 1.00 89.38 85 GLY A N 1
ATOM 618 C CA . GLY A 1 85 ? 10.207 -5.894 -1.946 1.00 89.38 85 GLY A CA 1
ATOM 619 C C . GLY A 1 85 ? 10.522 -5.346 -3.336 1.00 89.38 85 GLY A C 1
ATOM 620 O O . GLY A 1 85 ? 11.687 -5.117 -3.649 1.00 89.38 85 GLY A O 1
ATOM 621 N N . PHE A 1 86 ? 9.496 -5.060 -4.143 1.00 87.69 86 PHE A N 1
ATOM 622 C CA . PHE A 1 86 ? 9.667 -4.460 -5.466 1.00 87.69 86 PHE A CA 1
ATOM 623 C C . PHE A 1 86 ? 10.275 -3.057 -5.374 1.00 87.69 86 PHE A C 1
ATOM 625 O O . PHE A 1 86 ? 11.228 -2.758 -6.088 1.00 87.69 86 PHE A O 1
ATOM 632 N N . ALA A 1 87 ? 9.762 -2.202 -4.481 1.00 85.94 87 ALA A N 1
ATOM 633 C CA . ALA A 1 87 ? 10.300 -0.858 -4.280 1.00 85.94 87 ALA A CA 1
ATOM 634 C C . ALA A 1 87 ? 11.753 -0.901 -3.784 1.00 85.94 87 ALA A C 1
ATOM 636 O O . ALA A 1 87 ? 12.593 -0.155 -4.280 1.00 85.94 87 ALA A O 1
ATOM 637 N N . PHE A 1 88 ? 12.068 -1.808 -2.857 1.00 83.69 88 PHE A N 1
ATOM 638 C CA . PHE A 1 88 ? 13.431 -1.996 -2.373 1.00 83.69 88 PHE A CA 1
ATOM 639 C C . PHE A 1 88 ? 14.372 -2.473 -3.486 1.00 83.69 88 PHE A C 1
ATOM 641 O O . PHE A 1 88 ? 15.446 -1.905 -3.640 1.00 83.69 88 PHE A O 1
ATOM 648 N N . ALA A 1 89 ? 13.965 -3.457 -4.296 1.00 83.25 89 ALA A N 1
ATOM 649 C CA . ALA A 1 89 ? 14.745 -3.941 -5.439 1.00 83.25 89 ALA A CA 1
ATOM 650 C C . ALA A 1 89 ? 14.957 -2.856 -6.509 1.00 83.25 89 ALA A C 1
ATOM 652 O O . ALA A 1 89 ? 16.034 -2.754 -7.098 1.00 83.25 89 ALA A O 1
ATOM 653 N N . HIS A 1 90 ? 13.939 -2.024 -6.740 1.00 81.31 90 HIS A N 1
ATOM 654 C CA . HIS A 1 90 ? 14.033 -0.897 -7.658 1.00 81.31 90 HIS A CA 1
ATOM 655 C C . HIS A 1 90 ? 15.069 0.133 -7.194 1.00 81.31 90 HIS A C 1
ATOM 657 O O . HIS A 1 90 ? 15.912 0.564 -7.978 1.00 81.31 90 HIS A O 1
ATOM 663 N N . LEU A 1 91 ? 15.030 0.491 -5.908 1.00 76.62 91 LEU A N 1
ATOM 664 C CA . LEU A 1 91 ? 15.934 1.477 -5.317 1.00 76.62 91 LEU A CA 1
ATOM 665 C C . LEU A 1 91 ? 17.360 0.940 -5.140 1.00 76.62 91 LEU A C 1
ATOM 667 O O . LEU A 1 91 ? 18.308 1.703 -5.280 1.00 76.62 91 LEU A O 1
ATOM 671 N N . SER A 1 92 ? 17.530 -0.353 -4.853 1.00 73.62 92 SER A N 1
ATOM 672 C CA . SER A 1 92 ? 18.850 -0.948 -4.612 1.00 73.62 92 SER A CA 1
ATOM 673 C C . SER A 1 92 ? 19.656 -1.197 -5.880 1.00 73.62 92 SER A C 1
ATOM 675 O O . SER A 1 92 ? 20.882 -1.155 -5.842 1.00 73.62 92 SER A O 1
ATOM 677 N N . THR A 1 93 ? 18.983 -1.461 -7.000 1.00 73.69 93 THR A N 1
ATOM 678 C CA . THR A 1 93 ? 19.644 -1.748 -8.280 1.00 73.69 93 THR A CA 1
ATOM 679 C C . THR A 1 93 ? 19.701 -0.538 -9.208 1.00 73.69 93 THR A C 1
ATOM 681 O O . THR A 1 93 ? 20.364 -0.601 -10.238 1.00 73.69 93 THR A O 1
ATOM 684 N N . GLY A 1 94 ? 18.960 0.535 -8.903 1.00 69.38 94 GLY A N 1
ATOM 685 C CA . GLY A 1 94 ? 18.772 1.677 -9.807 1.00 69.38 94 GLY A CA 1
ATOM 686 C C . GLY A 1 94 ? 18.002 1.331 -11.090 1.00 69.38 94 GLY A C 1
ATOM 687 O O . GLY A 1 94 ? 17.789 2.188 -11.945 1.00 69.38 94 GLY A O 1
ATOM 688 N N . THR A 1 95 ? 17.551 0.083 -11.236 1.00 71.56 95 THR A N 1
ATOM 689 C CA . THR A 1 95 ? 16.808 -0.402 -12.400 1.00 71.56 95 THR A CA 1
ATOM 690 C C . THR A 1 95 ? 15.397 -0.772 -11.984 1.00 71.56 95 THR A C 1
ATOM 692 O O . THR A 1 95 ? 15.151 -1.200 -10.859 1.00 71.56 95 THR A O 1
ATOM 695 N N . THR A 1 96 ? 14.415 -0.562 -12.862 1.00 72.69 96 THR A N 1
ATOM 696 C CA . THR A 1 96 ? 13.066 -1.064 -12.568 1.00 72.69 96 THR A CA 1
ATOM 697 C C . THR A 1 96 ? 13.074 -2.573 -12.777 1.00 72.69 96 THR A C 1
ATOM 699 O O . THR A 1 96 ? 13.453 -2.991 -13.874 1.00 72.69 96 THR A O 1
ATOM 702 N N . PRO A 1 97 ? 12.685 -3.391 -11.776 1.00 70.50 97 PRO A N 1
ATOM 703 C CA . PRO A 1 97 ? 12.637 -4.833 -11.951 1.00 70.50 97 PRO A CA 1
ATOM 704 C C . PRO A 1 97 ? 11.795 -5.179 -13.179 1.00 70.50 97 PRO A C 1
ATOM 706 O O . PRO A 1 97 ? 10.719 -4.606 -13.383 1.00 70.50 97 PRO A O 1
ATOM 709 N N . ALA A 1 98 ? 12.290 -6.104 -14.001 1.00 69.31 98 ALA A N 1
ATOM 710 C CA . ALA A 1 98 ? 11.516 -6.604 -15.125 1.00 69.31 98 ALA A CA 1
ATOM 711 C C . ALA A 1 98 ? 10.186 -7.189 -14.606 1.00 69.31 98 ALA A C 1
ATOM 713 O O . ALA A 1 98 ? 10.167 -7.782 -13.519 1.00 69.31 98 ALA A O 1
ATOM 714 N N . PRO A 1 99 ? 9.073 -7.029 -15.344 1.00 65.31 99 PRO A N 1
ATOM 715 C CA . PRO A 1 99 ? 7.786 -7.601 -14.971 1.00 65.31 99 PRO A CA 1
ATOM 716 C C . PRO A 1 99 ? 7.808 -9.123 -15.177 1.00 65.31 99 PRO A C 1
ATOM 718 O O . PRO A 1 99 ? 7.248 -9.656 -16.130 1.00 65.31 99 PRO A O 1
ATOM 721 N N . ASP A 1 100 ? 8.493 -9.816 -14.272 1.00 78.81 100 ASP A N 1
ATOM 722 C CA . ASP A 1 100 ? 8.484 -11.267 -14.156 1.00 78.81 100 ASP A CA 1
ATOM 723 C C . ASP A 1 100 ? 7.076 -11.752 -13.751 1.00 78.81 100 ASP A C 1
ATOM 725 O O . ASP A 1 100 ? 6.397 -11.076 -12.959 1.00 78.81 100 ASP A O 1
ATOM 729 N N . PRO A 1 101 ? 6.604 -12.910 -14.251 1.00 82.25 101 PRO A N 1
ATOM 730 C CA . PRO A 1 101 ? 5.310 -13.465 -13.868 1.00 82.25 101 PRO A CA 1
ATOM 731 C C . PRO A 1 101 ? 5.093 -13.565 -12.353 1.00 82.25 101 PRO A C 1
ATOM 733 O O . PRO A 1 101 ? 3.969 -13.342 -11.896 1.00 82.25 101 PRO A O 1
ATOM 736 N N . ALA A 1 102 ? 6.136 -13.817 -11.551 1.00 87.50 102 ALA A N 1
ATOM 737 C CA . ALA A 1 102 ? 5.999 -13.858 -10.097 1.00 87.50 102 ALA A CA 1
ATOM 738 C C . ALA A 1 102 ? 5.631 -12.485 -9.513 1.00 87.50 102 ALA A C 1
ATOM 740 O O . ALA A 1 102 ? 4.767 -12.406 -8.635 1.00 87.50 102 ALA A O 1
ATOM 741 N N . TRP A 1 103 ? 6.211 -11.393 -10.032 1.00 86.81 103 TRP A N 1
ATOM 742 C CA . TRP A 1 103 ? 5.830 -10.035 -9.634 1.00 86.81 103 TRP A CA 1
ATOM 743 C C . TRP A 1 103 ? 4.385 -9.733 -10.008 1.00 86.81 103 TRP A C 1
ATOM 745 O O . TRP A 1 103 ? 3.638 -9.220 -9.178 1.00 86.81 103 TRP A O 1
ATOM 755 N N . ILE A 1 104 ? 3.968 -10.092 -11.223 1.00 86.44 104 ILE A N 1
ATOM 756 C CA . ILE A 1 104 ? 2.596 -9.868 -11.698 1.00 86.44 104 ILE A CA 1
ATOM 757 C C . ILE A 1 104 ? 1.588 -10.595 -10.801 1.00 86.44 104 ILE A C 1
ATOM 759 O O . ILE A 1 104 ? 0.621 -9.984 -10.342 1.00 86.44 104 ILE A O 1
ATOM 763 N N . VAL A 1 105 ? 1.829 -11.874 -10.496 1.00 91.31 105 VAL A N 1
ATOM 764 C CA . VAL A 1 105 ? 0.972 -12.663 -9.598 1.00 91.31 105 VAL A CA 1
ATOM 765 C C . VAL A 1 105 ? 0.973 -12.075 -8.187 1.00 91.31 105 VAL A C 1
ATOM 767 O O . VAL A 1 105 ? -0.092 -11.895 -7.593 1.00 91.31 105 VAL A O 1
ATOM 770 N N . GLY A 1 106 ? 2.143 -11.711 -7.658 1.00 93.81 106 GLY A N 1
ATOM 771 C CA . GLY A 1 106 ? 2.266 -11.074 -6.349 1.00 93.81 106 GLY A CA 1
ATOM 772 C C . GLY A 1 106 ? 1.464 -9.774 -6.258 1.00 93.81 106 GLY A C 1
ATOM 773 O O . GLY A 1 106 ? 0.710 -9.570 -5.304 1.00 93.81 106 GLY A O 1
ATOM 774 N N . PHE A 1 107 ? 1.564 -8.915 -7.275 1.00 92.81 107 PHE A N 1
ATOM 775 C CA . PHE A 1 107 ? 0.801 -7.673 -7.353 1.00 92.81 107 PHE A CA 1
ATOM 776 C C . PHE A 1 107 ? -0.696 -7.925 -7.508 1.00 92.81 107 PHE A C 1
ATOM 778 O O . PHE A 1 107 ? -1.491 -7.250 -6.856 1.00 92.81 107 PHE A O 1
ATOM 785 N N . ALA A 1 108 ? -1.105 -8.921 -8.295 1.00 94.31 108 ALA A N 1
ATOM 786 C CA . ALA A 1 108 ? -2.509 -9.294 -8.417 1.00 94.31 108 ALA A CA 1
ATOM 787 C C . ALA A 1 108 ? -3.101 -9.722 -7.060 1.00 94.31 108 ALA A C 1
ATOM 789 O O . ALA A 1 108 ? -4.174 -9.251 -6.675 1.00 94.31 108 ALA A O 1
ATOM 790 N N . LEU A 1 109 ? -2.376 -10.542 -6.288 1.00 96.62 109 LEU A N 1
ATOM 791 C CA . LEU A 1 109 ? -2.768 -10.933 -4.929 1.00 96.62 109 LEU A CA 1
ATOM 792 C C . LEU A 1 109 ? -2.824 -9.729 -3.981 1.00 96.62 109 LEU A C 1
ATOM 794 O O . LEU A 1 109 ? -3.769 -9.599 -3.195 1.00 96.62 109 LEU A O 1
ATOM 798 N N . PHE A 1 110 ? -1.848 -8.827 -4.075 1.00 96.81 110 PHE A N 1
ATOM 799 C CA . PHE A 1 110 ? -1.813 -7.592 -3.299 1.00 96.81 110 PHE A CA 1
ATOM 800 C C . PHE A 1 110 ? -3.023 -6.692 -3.588 1.00 96.81 110 PHE A C 1
ATOM 802 O O . PHE A 1 110 ? -3.731 -6.293 -2.661 1.00 96.81 110 PHE A O 1
ATOM 809 N N . PHE A 1 111 ? -3.332 -6.433 -4.859 1.00 96.75 111 PHE A N 1
ATOM 810 C CA . PHE A 1 111 ? -4.466 -5.593 -5.241 1.00 96.75 111 PHE A CA 1
ATOM 811 C C . PHE A 1 111 ? -5.808 -6.245 -4.917 1.00 96.75 111 PHE A C 1
ATOM 813 O O . PHE A 1 111 ? -6.737 -5.577 -4.456 1.00 96.75 111 PHE A O 1
ATOM 820 N N . TYR A 1 112 ? -5.927 -7.557 -5.119 1.00 97.19 112 TYR A N 1
ATOM 821 C CA . TYR A 1 112 ? -7.147 -8.283 -4.793 1.00 97.19 112 TYR A CA 1
ATOM 822 C C . TYR A 1 112 ? -7.426 -8.271 -3.285 1.00 97.19 112 TYR A C 1
ATOM 824 O O . TYR A 1 112 ? -8.515 -7.878 -2.858 1.00 97.19 112 TYR A O 1
ATOM 832 N N . SER A 1 113 ? -6.438 -8.637 -2.464 1.00 97.06 113 SER A N 1
ATOM 833 C CA . SER A 1 113 ? -6.569 -8.594 -1.002 1.00 97.06 113 SER A CA 1
ATOM 834 C C . SER A 1 113 ? -6.802 -7.167 -0.491 1.00 97.06 113 SER A C 1
ATOM 836 O O . SER A 1 113 ? -7.623 -6.965 0.409 1.00 97.06 113 SER A O 1
ATOM 838 N N . GLY A 1 114 ? -6.185 -6.165 -1.126 1.00 95.94 114 GLY A N 1
ATOM 839 C CA . GLY A 1 114 ? -6.423 -4.749 -0.862 1.00 95.94 114 GLY A CA 1
ATOM 840 C C . GLY A 1 114 ? -7.864 -4.360 -1.134 1.00 95.94 114 GLY A C 1
ATOM 841 O O . GLY A 1 114 ? -8.548 -3.853 -0.248 1.00 95.94 114 GLY A O 1
ATOM 842 N N . ARG A 1 115 ? -8.393 -4.680 -2.320 1.00 96.12 115 ARG A N 1
ATOM 843 C CA . ARG A 1 115 ? -9.803 -4.438 -2.670 1.00 96.12 115 ARG A CA 1
ATOM 844 C C . ARG A 1 115 ? -10.756 -5.015 -1.620 1.00 96.12 115 ARG A C 1
ATOM 846 O O . ARG A 1 115 ? -11.717 -4.339 -1.255 1.00 96.12 115 ARG A O 1
ATOM 853 N N . ARG A 1 116 ? -10.519 -6.248 -1.153 1.00 95.12 116 ARG A N 1
ATOM 854 C CA . ARG A 1 116 ? -11.359 -6.899 -0.128 1.00 95.12 116 ARG A CA 1
ATOM 855 C C . ARG A 1 116 ? -11.236 -6.199 1.228 1.00 95.12 116 ARG A C 1
ATOM 857 O O . ARG A 1 116 ? -12.256 -5.940 1.857 1.00 95.12 116 ARG A O 1
ATOM 864 N N . THR A 1 117 ? -10.022 -5.819 1.620 1.00 94.81 117 THR A N 1
ATOM 865 C CA . THR A 1 117 ? -9.750 -5.048 2.845 1.00 94.81 117 THR A CA 1
ATOM 866 C C . THR A 1 117 ? -10.476 -3.706 2.848 1.00 94.81 117 THR A C 1
ATOM 868 O O . THR A 1 117 ? -11.196 -3.386 3.790 1.00 94.81 117 THR A O 1
ATOM 871 N N . TRP A 1 118 ? -10.348 -2.931 1.771 1.00 94.75 118 TRP A N 1
ATOM 872 C CA . TRP A 1 118 ? -10.983 -1.618 1.670 1.00 94.75 118 TRP A CA 1
ATOM 873 C C . TRP A 1 118 ? -12.504 -1.707 1.569 1.00 94.75 118 TRP A C 1
ATOM 875 O O . TRP A 1 118 ? -13.187 -0.843 2.107 1.00 94.75 118 TRP A O 1
ATOM 885 N N . LEU A 1 119 ? -13.045 -2.760 0.945 1.00 92.81 119 LEU A N 1
ATOM 886 C CA . LEU A 1 119 ? -14.483 -3.030 0.962 1.00 92.81 119 LEU A CA 1
ATOM 887 C C . LEU A 1 119 ? -14.993 -3.286 2.385 1.00 92.81 119 LEU A C 1
ATOM 889 O O . LEU A 1 119 ? -16.022 -2.730 2.758 1.00 92.81 119 LEU A O 1
ATOM 893 N N . ALA A 1 120 ? -14.276 -4.086 3.176 1.00 90.56 120 ALA A N 1
ATOM 894 C CA . ALA A 1 120 ? -14.643 -4.345 4.565 1.00 90.56 120 ALA A CA 1
ATOM 895 C C . ALA A 1 120 ? -14.623 -3.056 5.408 1.00 90.56 120 ALA A C 1
ATOM 897 O O . ALA A 1 120 ? -15.589 -2.746 6.102 1.00 90.56 120 ALA A O 1
ATOM 898 N N . LEU A 1 121 ? -13.573 -2.238 5.273 1.00 90.94 121 LEU A N 1
ATOM 899 C CA . LEU A 1 121 ? -13.472 -0.939 5.955 1.00 90.94 121 LEU A CA 1
ATOM 900 C C . LEU A 1 121 ? -14.560 0.051 5.501 1.00 90.94 121 LEU A C 1
ATOM 902 O O . LEU A 1 121 ? -15.153 0.751 6.323 1.00 90.94 121 LEU A O 1
ATOM 906 N N . GLU A 1 122 ? -14.867 0.098 4.202 1.00 91.81 122 GLU A N 1
ATOM 907 C CA . GLU A 1 122 ? -15.987 0.876 3.659 1.00 91.81 122 GLU A CA 1
ATOM 908 C C . GLU A 1 122 ? -17.314 0.421 4.270 1.00 91.81 122 GLU A C 1
ATOM 910 O O . GLU A 1 122 ? -18.135 1.255 4.647 1.00 91.81 122 GLU A O 1
ATOM 915 N N . GLN A 1 123 ? -17.536 -0.887 4.398 1.00 88.25 123 GLN A N 1
ATOM 916 C CA . GLN A 1 123 ? -18.760 -1.432 4.974 1.00 88.25 123 GLN A CA 1
ATOM 917 C C . GLN A 1 123 ? -18.896 -1.137 6.470 1.00 88.25 123 GLN A C 1
ATOM 919 O O . GLN A 1 123 ? -20.010 -0.822 6.892 1.00 88.25 123 GLN A O 1
ATOM 924 N N . ALA A 1 124 ? -17.798 -1.174 7.225 1.00 87.62 124 ALA A N 1
ATOM 925 C CA . ALA A 1 124 ? -17.781 -0.884 8.656 1.00 87.62 124 ALA A CA 1
ATOM 926 C C . ALA A 1 124 ? -17.999 0.609 8.957 1.00 87.62 124 ALA A C 1
ATOM 928 O O . ALA A 1 124 ? -18.871 0.967 9.744 1.00 87.62 124 ALA A O 1
ATOM 929 N N . PHE A 1 125 ? -17.258 1.493 8.283 1.00 89.25 125 PHE A N 1
ATOM 930 C CA . PHE A 1 125 ? -17.148 2.902 8.684 1.00 89.25 125 PHE A CA 1
ATOM 931 C C . PHE A 1 125 ? -17.760 3.905 7.699 1.00 89.25 125 PHE A C 1
ATOM 933 O O . PHE A 1 125 ? -17.844 5.096 8.006 1.00 89.25 125 PHE A O 1
ATOM 940 N N . LYS A 1 126 ? -18.147 3.462 6.494 1.00 88.88 126 LYS A N 1
ATOM 941 C CA . LYS A 1 126 ? -18.830 4.274 5.464 1.00 88.88 126 LYS A CA 1
ATOM 942 C C . LYS A 1 126 ? -18.096 5.571 5.090 1.00 88.88 126 LYS A C 1
ATOM 944 O O . LYS A 1 126 ? -18.716 6.594 4.806 1.00 88.88 126 LYS A O 1
ATOM 949 N N . ARG A 1 127 ? -16.757 5.557 5.087 1.00 89.38 127 ARG A N 1
ATOM 950 C CA . ARG A 1 127 ? -15.938 6.737 4.753 1.00 89.38 127 ARG A CA 1
ATOM 951 C C . ARG A 1 127 ? -15.568 6.786 3.261 1.00 89.38 127 ARG A C 1
ATOM 953 O O . ARG A 1 127 ? -15.157 5.760 2.718 1.00 89.38 127 ARG A O 1
ATOM 960 N N . PRO A 1 128 ? -15.574 7.977 2.622 1.00 93.00 128 PRO A N 1
ATOM 961 C CA . PRO A 1 128 ? -15.182 8.137 1.215 1.00 93.00 128 PRO A CA 1
ATOM 962 C C . PRO A 1 128 ? -13.763 7.652 0.900 1.00 93.00 128 PRO A C 1
ATOM 964 O O . PRO A 1 128 ? -13.519 7.092 -0.164 1.00 93.00 128 PRO A O 1
ATOM 967 N N . LEU A 1 129 ? -12.832 7.816 1.845 1.00 92.88 129 LEU A N 1
ATOM 968 C CA . LEU A 1 129 ? -11.442 7.388 1.684 1.00 92.88 129 LEU A CA 1
ATOM 969 C C . LEU A 1 129 ? -11.338 5.895 1.321 1.00 92.88 129 LEU A C 1
ATOM 971 O O . LEU A 1 129 ? -10.587 5.527 0.423 1.00 92.88 129 LEU A O 1
ATOM 975 N N . TYR A 1 130 ? -12.129 5.038 1.972 1.00 93.50 130 TYR A N 1
ATOM 976 C CA . TYR A 1 130 ? -12.107 3.592 1.732 1.00 93.50 130 TYR A CA 1
ATOM 977 C C . TYR A 1 130 ? -12.656 3.221 0.351 1.00 93.50 130 TYR A C 1
ATOM 979 O O . TYR A 1 130 ? -12.141 2.305 -0.289 1.00 93.50 130 TYR A O 1
ATOM 987 N N . VAL A 1 131 ? -13.613 3.999 -0.166 1.00 95.00 131 VAL A N 1
ATOM 988 C CA . VAL A 1 131 ? -14.108 3.860 -1.545 1.00 95.00 131 VAL A CA 1
ATOM 989 C C . VAL A 1 131 ? -12.990 4.148 -2.547 1.00 95.00 131 VAL A C 1
ATOM 991 O O . VAL A 1 131 ? -12.807 3.386 -3.499 1.00 95.00 131 VAL A O 1
ATOM 994 N N . ILE A 1 132 ? -12.227 5.22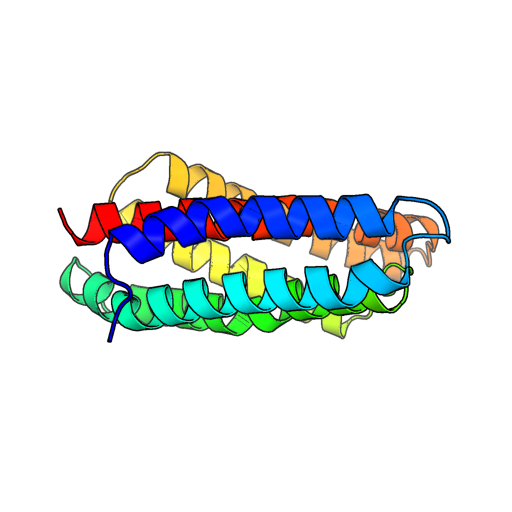7 -2.330 1.00 95.06 132 ILE A N 1
ATOM 995 C CA . ILE A 1 132 ? -11.113 5.623 -3.204 1.00 95.06 132 ILE A CA 1
ATOM 996 C C . ILE A 1 132 ? -10.063 4.512 -3.243 1.00 95.06 132 ILE A C 1
ATOM 998 O O . ILE A 1 132 ? -9.712 4.046 -4.327 1.00 95.06 132 ILE A O 1
ATOM 1002 N N . PHE A 1 133 ? -9.624 4.014 -2.083 1.00 94.44 133 PHE A N 1
ATOM 1003 C CA . PHE A 1 133 ? -8.643 2.929 -2.035 1.00 94.44 133 PHE A CA 1
ATOM 1004 C C . PHE A 1 133 ? -9.167 1.620 -2.641 1.00 94.44 133 PHE A C 1
ATOM 1006 O O . PHE A 1 133 ? -8.428 0.947 -3.366 1.00 94.44 133 PHE A O 1
ATOM 1013 N N . ARG A 1 134 ? -10.442 1.263 -2.426 1.00 95.56 134 ARG A N 1
ATOM 1014 C CA . ARG A 1 134 ? -11.055 0.083 -3.060 1.00 95.56 134 ARG A CA 1
ATOM 1015 C C . ARG A 1 134 ? -11.041 0.190 -4.583 1.00 95.56 134 ARG A C 1
ATOM 1017 O O . ARG A 1 134 ? -10.688 -0.778 -5.265 1.00 95.56 134 ARG A O 1
ATOM 1024 N N . ARG A 1 135 ? -11.445 1.344 -5.122 1.00 96.12 135 ARG A N 1
ATOM 1025 C CA . ARG A 1 135 ? -11.464 1.599 -6.569 1.00 96.12 135 ARG A CA 1
ATOM 1026 C C . ARG A 1 135 ? -10.053 1.622 -7.144 1.00 96.12 135 ARG A C 1
ATOM 1028 O O . ARG A 1 135 ? -9.833 0.963 -8.151 1.00 96.12 135 ARG A O 1
ATOM 1035 N N . GLY A 1 136 ? -9.105 2.273 -6.470 1.00 94.12 136 GLY A N 1
ATOM 1036 C CA . GLY A 1 136 ? -7.695 2.291 -6.864 1.00 94.12 136 GLY A CA 1
ATOM 1037 C C . GLY A 1 136 ? -7.103 0.885 -6.973 1.00 94.12 136 GLY A C 1
ATOM 1038 O O . GLY A 1 136 ? -6.559 0.533 -8.012 1.00 94.12 136 GLY A O 1
ATOM 1039 N N . ASN A 1 137 ? -7.307 0.032 -5.962 1.00 94.94 137 ASN A N 1
ATOM 1040 C CA . ASN A 1 137 ? -6.865 -1.368 -6.016 1.00 94.94 137 ASN A CA 1
ATOM 1041 C C . ASN A 1 137 ? -7.545 -2.155 -7.149 1.00 94.94 137 ASN A C 1
ATOM 1043 O O . ASN A 1 137 ? -6.900 -2.956 -7.815 1.00 94.94 137 ASN A O 1
ATOM 1047 N N . SER A 1 138 ? -8.836 -1.915 -7.401 1.00 96.75 138 SER A N 1
ATOM 1048 C CA . SER A 1 138 ? -9.562 -2.583 -8.493 1.00 96.75 138 SER A CA 1
ATOM 1049 C C . SER A 1 138 ? -9.043 -2.159 -9.869 1.00 96.75 138 SER A C 1
ATOM 1051 O O . SER A 1 138 ? -8.843 -3.010 -10.730 1.00 96.75 138 SER A O 1
ATOM 1053 N N . ALA A 1 139 ? -8.800 -0.860 -10.062 1.00 94.81 139 ALA A N 1
ATOM 1054 C CA . ALA A 1 139 ? -8.245 -0.320 -11.296 1.00 94.81 139 ALA A CA 1
ATOM 1055 C C . ALA A 1 139 ? -6.835 -0.864 -11.541 1.00 94.81 139 ALA A C 1
ATOM 1057 O O . ALA A 1 139 ? -6.561 -1.359 -12.626 1.00 94.81 139 ALA A O 1
ATOM 1058 N N . MET A 1 140 ? -5.974 -0.854 -10.519 1.00 93.06 140 MET A N 1
ATOM 1059 C CA . MET A 1 140 ? -4.625 -1.399 -10.644 1.00 93.06 140 MET A CA 1
ATOM 1060 C C . MET A 1 140 ? -4.635 -2.892 -10.957 1.00 93.06 140 MET A C 1
ATOM 1062 O O . MET A 1 140 ? -3.925 -3.290 -11.867 1.00 93.06 140 MET A O 1
ATOM 1066 N N . LEU A 1 141 ? -5.471 -3.697 -10.287 1.00 94.31 141 LEU A N 1
ATOM 1067 C CA . LEU A 1 141 ? -5.615 -5.125 -10.592 1.00 94.31 141 LEU A CA 1
ATOM 1068 C C . LEU A 1 141 ? -5.972 -5.356 -12.064 1.00 94.31 141 LEU A C 1
ATOM 1070 O O . LEU A 1 141 ? -5.306 -6.122 -12.748 1.00 94.31 141 LEU A O 1
ATOM 1074 N N . ILE A 1 142 ? -7.015 -4.686 -12.557 1.00 93.75 142 ILE A N 1
ATOM 1075 C CA . ILE A 1 142 ? -7.485 -4.877 -13.934 1.00 93.75 142 ILE A CA 1
ATOM 1076 C C . ILE A 1 142 ? -6.416 -4.408 -14.920 1.00 93.75 142 ILE A C 1
ATOM 1078 O O . ILE A 1 142 ? -6.053 -5.152 -15.829 1.00 93.75 142 ILE A O 1
ATOM 1082 N N . THR A 1 143 ? -5.888 -3.199 -14.733 1.00 90.38 143 THR A N 1
ATOM 1083 C CA . THR A 1 143 ? -4.940 -2.592 -15.667 1.00 90.38 143 THR A CA 1
ATOM 1084 C C . THR A 1 143 ? -3.627 -3.365 -15.722 1.00 90.38 143 THR A C 1
ATOM 1086 O O . THR A 1 143 ? -3.176 -3.698 -16.814 1.00 90.38 143 THR A O 1
ATOM 1089 N N . THR A 1 144 ? -3.012 -3.696 -14.583 1.00 87.06 144 THR A N 1
ATOM 1090 C CA . THR A 1 144 ? -1.698 -4.361 -14.584 1.00 87.06 144 THR A CA 1
ATOM 1091 C C . THR A 1 144 ? -1.794 -5.799 -15.069 1.00 87.06 144 THR A C 1
ATOM 1093 O O . THR A 1 144 ? -0.939 -6.219 -15.841 1.00 87.06 144 THR A O 1
ATOM 1096 N N . THR A 1 145 ? -2.850 -6.537 -14.709 1.00 87.62 145 THR A N 1
ATOM 1097 C CA . THR A 1 145 ? -3.065 -7.893 -15.230 1.00 87.62 145 THR A CA 1
ATOM 1098 C C . THR A 1 145 ? -3.358 -7.873 -16.730 1.00 87.62 145 THR A C 1
ATOM 1100 O O . THR A 1 145 ? -2.778 -8.667 -17.464 1.00 87.62 145 THR A O 1
ATOM 1103 N N . THR A 1 146 ? -4.188 -6.942 -17.213 1.00 88.38 146 THR A N 1
ATOM 1104 C CA . THR A 1 146 ? -4.483 -6.827 -18.653 1.00 88.38 146 THR A CA 1
ATOM 1105 C C . THR A 1 146 ? -3.224 -6.491 -19.445 1.00 88.38 146 THR A C 1
ATOM 1107 O O . THR A 1 146 ? -2.914 -7.171 -20.418 1.00 88.38 146 THR A O 1
ATOM 1110 N N . LEU A 1 147 ? -2.461 -5.482 -19.013 1.00 85.62 147 LEU A N 1
ATOM 1111 C CA . LEU A 1 147 ? -1.227 -5.089 -19.693 1.00 85.62 147 LEU A CA 1
ATOM 1112 C C . LEU A 1 147 ? -0.156 -6.182 -19.635 1.00 85.62 147 LEU A C 1
ATOM 1114 O O . LEU A 1 147 ? 0.569 -6.355 -20.608 1.00 85.62 147 LEU A O 1
ATOM 1118 N N . ALA A 1 148 ? -0.076 -6.936 -18.537 1.00 82.38 148 ALA A N 1
ATOM 1119 C CA . ALA A 1 148 ? 0.818 -8.082 -18.439 1.00 82.38 148 ALA A CA 1
ATOM 1120 C C . ALA A 1 148 ? 0.455 -9.176 -19.454 1.00 82.38 148 ALA A C 1
ATOM 1122 O O . ALA A 1 148 ? 1.331 -9.653 -20.167 1.00 82.38 148 ALA A O 1
ATOM 1123 N N . VAL A 1 149 ? -0.830 -9.535 -19.567 1.00 83.62 149 VAL A N 1
ATOM 1124 C CA . VAL A 1 149 ? -1.299 -10.521 -20.556 1.00 83.62 149 VAL A CA 1
ATOM 1125 C C . VAL A 1 149 ? -1.029 -10.033 -21.977 1.00 83.62 149 VAL A C 1
ATOM 1127 O O . VAL A 1 149 ? -0.470 -10.773 -22.778 1.00 83.62 149 VAL A O 1
ATOM 1130 N N . VAL A 1 150 ? -1.366 -8.778 -22.288 1.00 83.94 150 VAL A N 1
ATOM 1131 C CA . VAL A 1 150 ? -1.099 -8.197 -23.611 1.00 83.94 150 VAL A CA 1
ATOM 1132 C C . VAL A 1 150 ? 0.400 -8.201 -23.911 1.00 83.94 150 VAL A C 1
ATOM 1134 O O . VAL A 1 150 ? 0.791 -8.644 -24.984 1.00 83.94 150 VAL A O 1
ATOM 1137 N N . GLY A 1 151 ? 1.241 -7.777 -22.964 1.00 78.75 151 GLY A N 1
ATOM 1138 C CA . GLY A 1 151 ? 2.697 -7.753 -23.125 1.00 78.75 151 GLY A CA 1
ATOM 1139 C C . GLY A 1 151 ? 3.287 -9.119 -23.476 1.00 78.75 151 GLY A C 1
ATOM 1140 O O . GLY A 1 151 ? 4.177 -9.186 -24.318 1.00 78.75 151 GLY A O 1
ATOM 1141 N N . GLN A 1 152 ? 2.741 -10.195 -22.899 1.00 77.81 152 GLN A N 1
ATOM 1142 C CA . GLN A 1 152 ? 3.124 -11.576 -23.216 1.00 77.81 152 GLN A CA 1
ATOM 1143 C C . GLN A 1 152 ? 2.631 -12.030 -24.599 1.00 77.81 152 GLN A C 1
ATOM 1145 O O . GLN A 1 152 ? 3.336 -12.750 -25.294 1.00 77.81 152 GLN A O 1
ATOM 1150 N N . LEU A 1 153 ? 1.431 -11.614 -25.019 1.00 81.69 153 LEU A N 1
ATOM 1151 C CA . LEU A 1 153 ? 0.850 -12.025 -26.304 1.00 81.69 153 LEU A CA 1
ATOM 1152 C C . LEU A 1 153 ? 1.503 -11.353 -27.517 1.00 81.69 153 LEU A C 1
ATOM 1154 O O . LEU A 1 153 ? 1.485 -11.926 -28.603 1.00 81.69 153 LEU A O 1
ATOM 1158 N N . VAL A 1 154 ? 2.036 -10.140 -27.354 1.00 80.56 154 VAL A N 1
ATOM 1159 C CA . VAL A 1 154 ? 2.594 -9.348 -28.466 1.00 80.56 154 VAL A CA 1
ATOM 1160 C C . VAL A 1 154 ? 4.117 -9.181 -28.414 1.00 80.56 154 VAL A C 1
ATOM 1162 O O . VAL A 1 154 ? 4.648 -8.380 -29.177 1.00 80.56 154 VAL A O 1
ATOM 1165 N N . ASP A 1 155 ? 4.803 -9.892 -27.507 1.00 69.38 155 ASP A N 1
ATOM 1166 C CA . ASP A 1 155 ? 6.258 -9.806 -27.252 1.00 69.38 155 ASP A CA 1
ATOM 1167 C C . ASP A 1 155 ? 6.786 -8.356 -27.210 1.00 69.38 155 ASP A C 1
ATOM 1169 O O . ASP A 1 155 ? 7.806 -7.972 -27.788 1.00 69.38 155 ASP A O 1
ATOM 1173 N N . ALA A 1 156 ? 6.012 -7.482 -26.565 1.00 74.62 156 ALA A N 1
ATOM 1174 C CA . ALA A 1 156 ? 6.245 -6.050 -26.634 1.00 74.62 156 ALA A CA 1
ATOM 1175 C C . ALA A 1 156 ? 7.057 -5.576 -25.427 1.00 74.62 156 ALA A C 1
ATOM 1177 O O . ALA A 1 156 ? 6.501 -5.155 -24.408 1.00 74.62 156 ALA A O 1
ATOM 1178 N N . ASN A 1 157 ? 8.382 -5.527 -25.585 1.00 77.31 157 ASN A N 1
ATOM 1179 C CA . ASN A 1 157 ? 9.308 -4.929 -24.610 1.00 77.31 157 ASN A CA 1
ATOM 1180 C C . ASN A 1 157 ? 8.873 -3.522 -24.143 1.00 77.31 157 ASN A C 1
ATOM 1182 O O . ASN A 1 157 ? 9.046 -3.157 -22.976 1.00 77.31 157 ASN A O 1
ATOM 1186 N N . ALA A 1 158 ? 8.244 -2.739 -25.026 1.00 78.50 158 ALA A N 1
ATOM 1187 C CA . ALA A 1 158 ? 7.698 -1.422 -24.697 1.00 78.50 158 ALA A CA 1
ATOM 1188 C C . ALA A 1 158 ? 6.535 -1.479 -23.684 1.00 78.50 158 ALA A C 1
ATOM 1190 O O . ALA A 1 158 ? 6.476 -0.645 -22.779 1.00 78.50 158 ALA A O 1
ATOM 1191 N N . ILE A 1 159 ? 5.638 -2.468 -23.791 1.00 80.25 159 ILE A N 1
ATOM 1192 C CA . ILE A 1 159 ? 4.501 -2.643 -22.870 1.00 80.25 159 ILE A CA 1
ATOM 1193 C C . ILE A 1 159 ? 5.012 -3.058 -21.491 1.00 80.25 159 ILE A C 1
ATOM 1195 O O . ILE A 1 159 ? 4.605 -2.478 -20.485 1.00 80.25 159 ILE A O 1
ATOM 1199 N N . SER A 1 160 ? 5.964 -3.988 -21.443 1.00 74.75 160 SER A N 1
ATOM 1200 C CA . SER A 1 160 ? 6.613 -4.419 -20.202 1.00 74.75 160 SER A CA 1
ATOM 1201 C C . SER A 1 160 ? 7.278 -3.250 -19.463 1.00 74.75 160 SER A C 1
ATOM 1203 O O . SER A 1 160 ? 7.067 -3.069 -18.263 1.00 74.75 160 SER A O 1
ATOM 1205 N N . SER A 1 161 ? 8.010 -2.392 -20.183 1.00 77.81 161 SER A N 1
ATOM 1206 C CA . SER A 1 161 ? 8.621 -1.179 -19.618 1.00 77.81 161 SER A CA 1
ATOM 1207 C C . SER A 1 161 ? 7.578 -0.172 -19.114 1.00 77.81 161 SER A C 1
ATOM 1209 O O . SER A 1 161 ? 7.725 0.404 -18.032 1.00 77.81 161 SER A O 1
ATOM 1211 N N . PHE A 1 162 ? 6.480 0.011 -19.853 1.00 82.19 162 PHE A N 1
ATOM 1212 C CA . PHE A 1 162 ? 5.376 0.874 -19.432 1.00 82.19 162 PHE A CA 1
ATOM 1213 C C . PHE A 1 162 ? 4.710 0.377 -18.139 1.00 82.19 162 PHE A C 1
ATOM 1215 O O . PHE A 1 162 ? 4.527 1.163 -17.208 1.00 82.19 162 PHE A O 1
ATOM 1222 N N . VAL A 1 163 ? 4.414 -0.924 -18.036 1.00 80.69 163 VAL A N 1
ATOM 1223 C CA . VAL A 1 163 ? 3.849 -1.544 -16.822 1.00 80.69 163 VAL A CA 1
ATOM 1224 C C . VAL A 1 163 ? 4.759 -1.324 -15.622 1.00 80.69 163 VAL A C 1
ATOM 1226 O O . VAL A 1 163 ? 4.287 -0.916 -14.561 1.00 80.69 163 VAL A O 1
ATOM 1229 N N . ALA A 1 164 ? 6.061 -1.542 -15.799 1.00 80.56 164 ALA A N 1
ATOM 1230 C CA . ALA A 1 164 ? 7.047 -1.369 -14.745 1.00 80.56 164 ALA A CA 1
ATOM 1231 C C . ALA A 1 164 ? 7.060 0.080 -14.213 1.00 80.56 164 ALA A C 1
ATOM 1233 O O . ALA A 1 164 ? 7.010 0.296 -13.004 1.00 80.56 164 ALA A O 1
ATOM 1234 N N . ARG A 1 165 ? 7.003 1.084 -15.101 1.00 81.19 165 ARG A N 1
ATOM 1235 C CA . ARG A 1 165 ? 6.914 2.507 -14.717 1.00 81.19 165 ARG A CA 1
ATOM 1236 C C . ARG A 1 165 ? 5.617 2.850 -13.987 1.00 81.19 165 ARG A C 1
ATOM 1238 O O . ARG A 1 165 ? 5.652 3.555 -12.980 1.00 81.19 165 ARG A O 1
ATOM 1245 N N . VAL A 1 166 ? 4.478 2.355 -14.476 1.00 83.69 166 VAL A N 1
ATOM 1246 C CA . VAL A 1 166 ? 3.172 2.560 -13.827 1.00 83.69 166 VAL A CA 1
ATOM 1247 C C . VAL A 1 166 ? 3.173 1.960 -12.420 1.00 83.69 166 VAL A C 1
ATOM 1249 O O . VAL A 1 166 ? 2.710 2.610 -11.483 1.00 83.69 166 VAL A O 1
ATOM 1252 N N . LEU A 1 167 ? 3.738 0.759 -12.254 1.00 84.50 167 LEU A N 1
ATOM 1253 C CA . LEU A 1 167 ? 3.910 0.129 -10.946 1.00 84.50 167 LEU A CA 1
ATOM 1254 C C . LEU A 1 167 ? 4.824 0.959 -10.041 1.00 84.50 167 LEU A C 1
ATOM 1256 O O . LEU A 1 167 ? 4.430 1.227 -8.911 1.00 84.50 167 LEU A O 1
ATOM 1260 N N . SER A 1 168 ? 5.974 1.442 -10.518 1.00 83.88 168 SER A N 1
ATOM 1261 C CA . SER A 1 168 ? 6.866 2.292 -9.715 1.00 83.88 168 SER A CA 1
ATOM 1262 C C . SER A 1 168 ? 6.177 3.568 -9.219 1.00 83.88 168 SER A C 1
ATOM 1264 O O . SER A 1 168 ? 6.230 3.869 -8.026 1.00 83.88 168 SER A O 1
ATOM 1266 N N . ILE A 1 169 ? 5.465 4.288 -10.094 1.00 85.38 169 ILE A N 1
ATOM 1267 C CA . ILE A 1 169 ? 4.719 5.501 -9.710 1.00 85.38 169 ILE A CA 1
ATOM 1268 C C . ILE A 1 169 ? 3.636 5.161 -8.685 1.00 85.38 169 ILE A C 1
ATOM 1270 O O . ILE A 1 169 ? 3.521 5.821 -7.649 1.00 85.38 169 ILE A O 1
ATOM 1274 N N . TYR A 1 170 ? 2.855 4.112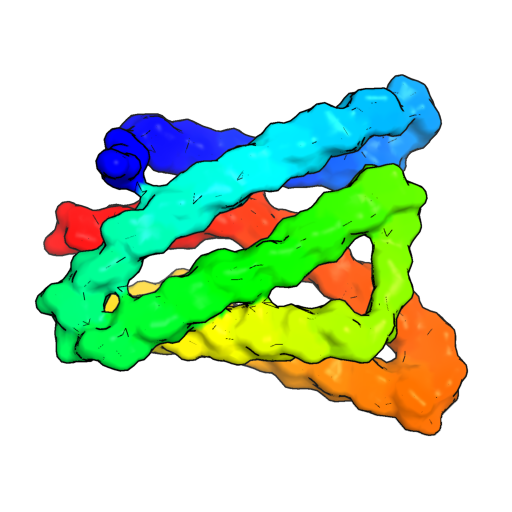 -8.956 1.00 88.75 170 TYR A N 1
ATOM 1275 C CA . TYR A 1 170 ? 1.831 3.644 -8.033 1.00 88.75 170 TYR A CA 1
ATOM 1276 C C . TYR A 1 170 ? 2.423 3.315 -6.660 1.00 88.75 170 TYR A C 1
ATOM 1278 O O . TYR A 1 170 ? 1.847 3.704 -5.649 1.00 88.75 170 TYR A O 1
ATOM 1286 N N . LEU A 1 171 ? 3.560 2.621 -6.612 1.00 89.00 171 LEU A N 1
ATOM 1287 C CA . LEU A 1 171 ? 4.208 2.202 -5.374 1.00 89.00 171 LEU A CA 1
ATOM 1288 C C . LEU A 1 171 ? 4.651 3.384 -4.529 1.00 89.00 171 LEU A C 1
ATOM 1290 O O . LEU A 1 171 ? 4.365 3.399 -3.336 1.00 89.00 171 LEU A O 1
ATOM 1294 N N . ILE A 1 172 ? 5.289 4.383 -5.138 1.00 88.69 172 ILE A N 1
ATOM 1295 C CA . ILE A 1 172 ? 5.716 5.596 -4.432 1.00 88.69 172 ILE A CA 1
ATOM 1296 C C . ILE A 1 172 ? 4.506 6.255 -3.764 1.00 88.69 172 ILE A C 1
ATOM 1298 O O . ILE A 1 172 ? 4.521 6.521 -2.562 1.00 88.69 172 ILE A O 1
ATOM 1302 N N . ILE A 1 173 ? 3.423 6.447 -4.524 1.00 90.56 173 ILE A N 1
ATOM 1303 C CA . ILE A 1 173 ? 2.190 7.053 -4.012 1.00 90.56 173 ILE A CA 1
ATOM 1304 C C . ILE A 1 173 ? 1.563 6.170 -2.927 1.00 90.56 173 ILE A C 1
ATOM 1306 O O . ILE A 1 173 ? 1.212 6.656 -1.854 1.00 90.56 173 ILE A O 1
ATOM 1310 N N . HIS A 1 174 ? 1.427 4.869 -3.179 1.00 93.00 174 HIS A N 1
ATOM 1311 C CA . HIS A 1 174 ? 0.781 3.933 -2.267 1.00 93.00 174 HIS A CA 1
ATOM 1312 C C . HIS A 1 174 ? 1.513 3.866 -0.927 1.00 93.00 174 HIS A C 1
ATOM 1314 O O . HIS A 1 174 ? 0.892 4.032 0.121 1.00 93.00 174 HIS A O 1
ATOM 1320 N N . LEU A 1 175 ? 2.833 3.674 -0.962 1.00 90.38 175 LEU A N 1
ATOM 1321 C CA . LEU A 1 175 ? 3.651 3.573 0.238 1.00 90.38 175 LEU A CA 1
ATOM 1322 C C . LEU A 1 175 ? 3.641 4.892 1.028 1.00 90.38 175 LEU A C 1
ATOM 1324 O O . LEU A 1 175 ? 3.568 4.856 2.257 1.00 90.38 175 LEU A O 1
ATOM 1328 N N . ALA A 1 176 ? 3.641 6.045 0.344 1.00 90.38 176 ALA A N 1
ATOM 1329 C CA . ALA A 1 176 ? 3.543 7.360 0.981 1.00 90.38 176 ALA A CA 1
ATOM 1330 C C . ALA A 1 176 ? 2.199 7.553 1.703 1.00 90.38 176 ALA A C 1
ATOM 1332 O O . ALA A 1 176 ? 2.141 8.150 2.779 1.00 90.38 176 ALA A O 1
ATOM 1333 N N . LEU A 1 177 ? 1.118 7.002 1.146 1.00 92.62 177 LEU A N 1
ATOM 1334 C CA . LEU A 1 177 ? -0.223 7.076 1.725 1.00 92.62 177 LEU A CA 1
ATOM 1335 C C . LEU A 1 177 ? -0.479 6.051 2.842 1.00 92.62 177 LEU A C 1
ATOM 1337 O O . LEU A 1 177 ? -1.432 6.238 3.605 1.00 92.62 177 LEU A O 1
ATOM 1341 N N . THR A 1 178 ? 0.354 5.014 2.996 1.00 92.69 178 THR A N 1
ATOM 1342 C CA . THR A 1 178 ? 0.203 3.975 4.036 1.00 92.69 178 THR A CA 1
ATOM 1343 C C . THR A 1 178 ? 0.054 4.583 5.430 1.00 92.69 178 THR A C 1
ATOM 1345 O O . THR A 1 178 ? -0.846 4.204 6.179 1.00 92.69 178 THR A O 1
ATOM 1348 N N . GLY A 1 179 ? 0.895 5.562 5.778 1.00 90.88 179 GLY A N 1
ATOM 1349 C CA . GLY A 1 179 ? 0.858 6.226 7.083 1.00 90.88 179 GLY A CA 1
ATOM 1350 C C . GLY A 1 179 ? -0.479 6.906 7.372 1.00 90.88 179 GLY A C 1
ATOM 1351 O O . GLY A 1 179 ? -1.095 6.663 8.412 1.00 90.88 179 GLY A O 1
ATOM 1352 N N . LEU A 1 180 ? -0.966 7.699 6.415 1.00 91.56 180 LEU A N 1
ATOM 1353 C CA . LEU A 1 180 ? -2.267 8.363 6.498 1.00 91.56 180 LEU A CA 1
ATOM 1354 C C . LEU A 1 180 ? -3.407 7.347 6.628 1.00 91.56 180 LEU A C 1
ATOM 1356 O O . LEU A 1 180 ? -4.326 7.541 7.426 1.00 91.56 180 LEU A O 1
ATOM 1360 N N . ALA A 1 181 ? -3.349 6.268 5.850 1.00 93.19 181 ALA A N 1
ATOM 1361 C CA . ALA A 1 181 ? -4.382 5.248 5.837 1.00 93.19 181 ALA A CA 1
ATOM 1362 C C . ALA A 1 181 ? -4.457 4.498 7.177 1.00 93.19 181 ALA A C 1
ATOM 1364 O O . ALA A 1 181 ? -5.546 4.347 7.732 1.00 93.19 181 ALA A O 1
ATOM 1365 N N . VAL A 1 182 ? -3.311 4.106 7.742 1.00 93.69 182 VAL A N 1
ATOM 1366 C CA . VAL A 1 182 ? -3.239 3.444 9.053 1.00 93.69 182 VAL A CA 1
ATOM 1367 C C . VAL A 1 182 ? -3.715 4.377 10.168 1.00 93.69 182 VAL A C 1
ATOM 1369 O O . VAL A 1 182 ? -4.565 3.980 10.962 1.00 93.69 182 VAL A O 1
ATOM 1372 N N . ALA A 1 183 ? -3.259 5.635 10.192 1.00 92.38 183 ALA A N 1
ATOM 1373 C CA . ALA A 1 183 ? -3.725 6.622 11.170 1.00 92.38 183 ALA A CA 1
ATOM 1374 C C . ALA A 1 183 ? -5.239 6.869 11.071 1.00 92.38 183 ALA A C 1
ATOM 1376 O O . ALA A 1 183 ? -5.916 7.085 12.077 1.00 92.38 183 ALA A O 1
ATOM 1377 N N . ARG A 1 184 ? -5.798 6.825 9.855 1.00 92.38 184 ARG A N 1
ATOM 1378 C CA . ARG A 1 184 ? -7.240 6.961 9.656 1.00 92.38 184 ARG A CA 1
ATOM 1379 C C . ARG A 1 184 ? -8.013 5.777 10.227 1.00 92.38 184 ARG A C 1
ATOM 1381 O O . ARG A 1 184 ? -8.993 6.012 10.926 1.00 92.38 184 ARG A O 1
ATOM 1388 N N . ILE A 1 185 ? -7.577 4.551 9.931 1.00 91.56 185 ILE A N 1
ATOM 1389 C CA . ILE A 1 185 ? -8.182 3.320 10.462 1.00 91.56 185 ILE A CA 1
ATOM 1390 C C . ILE A 1 185 ? -8.142 3.331 11.992 1.00 91.56 185 ILE A C 1
ATOM 1392 O O . ILE A 1 185 ? -9.153 3.046 12.622 1.00 91.56 185 ILE A O 1
ATOM 1396 N N . ASP A 1 186 ? -7.019 3.726 12.592 1.00 91.62 186 ASP A N 1
ATOM 1397 C CA . ASP A 1 186 ? -6.894 3.775 14.051 1.00 91.62 186 ASP A CA 1
ATOM 1398 C C . ASP A 1 186 ? -7.885 4.760 14.694 1.00 91.62 186 ASP A C 1
ATOM 1400 O O . ASP A 1 186 ? -8.562 4.416 15.662 1.00 91.62 186 ASP A O 1
ATOM 1404 N N . ARG A 1 187 ? -8.063 5.948 14.098 1.00 91.06 187 ARG A N 1
ATOM 1405 C CA . ARG A 1 187 ? -9.068 6.925 14.551 1.00 91.06 187 ARG A CA 1
ATOM 1406 C C . ARG A 1 187 ? -10.505 6.442 14.402 1.00 91.06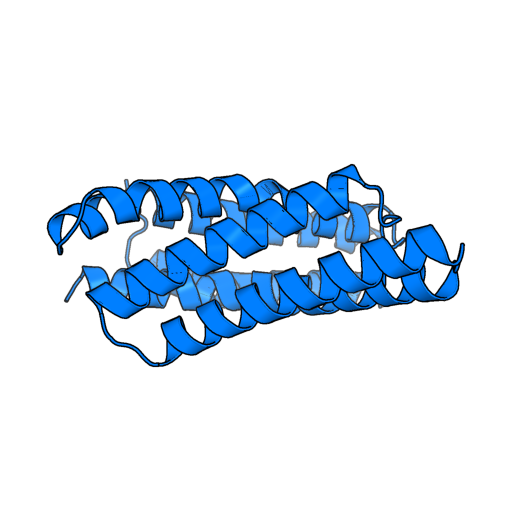 187 ARG A C 1
ATOM 1408 O O . ARG A 1 187 ? -11.347 6.870 15.180 1.00 91.06 187 ARG A O 1
ATOM 1415 N N . ASP A 1 188 ? -10.799 5.653 13.373 1.00 89.88 188 ASP A N 1
ATOM 1416 C CA . ASP A 1 188 ? -12.136 5.092 13.176 1.00 89.88 188 ASP A CA 1
ATOM 1417 C C . ASP A 1 188 ? -12.389 3.893 14.118 1.00 89.88 188 ASP A C 1
ATOM 1419 O O . ASP A 1 188 ? -13.528 3.680 14.506 1.00 89.88 188 ASP A O 1
ATOM 1423 N N . LEU A 1 189 ? -11.346 3.173 14.559 1.00 87.25 189 LEU A N 1
ATOM 1424 C CA . LEU A 1 189 ? -11.435 2.125 15.591 1.00 87.25 189 LEU A CA 1
ATOM 1425 C C . LEU A 1 189 ? -11.529 2.667 17.027 1.00 87.25 189 LEU A C 1
ATOM 1427 O O . LEU A 1 189 ? -12.117 2.023 17.888 1.00 87.25 189 LEU A O 1
ATOM 1431 N N . GLY A 1 190 ? -10.892 3.807 17.307 1.00 79.88 190 GLY A N 1
ATOM 1432 C CA . GLY A 1 190 ? -10.896 4.461 18.622 1.00 79.88 190 GLY A CA 1
ATOM 1433 C C . GLY A 1 190 ? -12.079 5.407 18.869 1.00 79.88 190 GLY A C 1
ATOM 1434 O O . GLY A 1 190 ? -12.060 6.141 19.856 1.00 79.88 190 GLY A O 1
ATOM 1435 N N . ARG A 1 191 ? -13.059 5.438 17.963 1.00 54.53 191 ARG A N 1
ATOM 1436 C CA . ARG A 1 191 ? -14.313 6.200 18.049 1.00 54.53 191 ARG A CA 1
ATOM 1437 C C . ARG A 1 191 ? -15.495 5.245 17.986 1.00 54.53 191 ARG A C 1
ATOM 1439 O O . ARG A 1 191 ? -16.561 5.655 18.486 1.00 54.53 191 ARG A O 1
#

Solvent-accessible surface area (backbone atoms only — not comparable to full-atom values): 9884 Å² total; per-residue (Å²): 132,70,70,55,70,73,56,43,56,51,46,24,55,47,26,31,52,29,43,52,49,21,53,50,34,68,71,45,67,79,95,38,57,84,54,21,56,60,30,45,50,49,24,50,51,44,51,53,52,52,47,57,34,48,57,67,50,34,64,62,55,31,80,70,76,46,70,73,44,34,57,30,43,49,50,23,59,58,34,44,55,44,62,52,50,52,52,49,51,24,62,72,67,77,40,76,64,75,77,42,70,67,55,54,53,41,48,42,52,27,22,50,27,37,24,51,25,23,47,42,50,25,71,72,67,69,43,71,68,31,51,52,53,21,50,51,22,48,50,48,35,54,51,52,52,50,48,51,53,50,24,66,76,65,73,31,69,69,46,42,52,51,52,38,51,53,50,52,55,47,45,56,54,50,59,29,43,45,27,53,51,49,54,50,52,52,55,65,72,77,104